Protein AF-A0A394DCH8-F1 (afdb_monomer_lite)

Structure (mmCIF, N/CA/C/O backbone):
data_AF-A0A394DCH8-F1
#
_entry.id   AF-A0A394DCH8-F1
#
loop_
_atom_site.group_PDB
_atom_site.id
_atom_site.type_symbol
_atom_site.label_atom_id
_atom_site.label_alt_id
_atom_site.label_comp_id
_atom_site.label_asym_id
_atom_site.label_entity_id
_atom_site.label_seq_id
_atom_site.pdbx_PDB_ins_code
_atom_site.Cartn_x
_atom_site.Cartn_y
_atom_site.Cartn_z
_atom_site.occupancy
_atom_site.B_iso_or_equiv
_atom_site.auth_seq_id
_atom_site.auth_comp_id
_atom_site.auth_asym_id
_atom_site.auth_atom_id
_atom_site.pdbx_PDB_model_num
ATOM 1 N N . MET A 1 1 ? 23.222 8.677 -10.163 1.00 80.19 1 MET A N 1
ATOM 2 C CA . MET A 1 1 ? 23.035 9.996 -10.804 1.00 80.19 1 MET A CA 1
ATOM 3 C C . MET A 1 1 ? 21.832 10.668 -10.163 1.00 80.19 1 MET A C 1
ATOM 5 O O . MET A 1 1 ? 20.849 9.981 -9.930 1.00 80.19 1 MET A O 1
ATOM 9 N N . THR A 1 2 ? 21.915 11.948 -9.809 1.00 87.88 2 THR A N 1
ATOM 10 C CA . THR A 1 2 ? 20.865 12.674 -9.067 1.00 87.88 2 THR A CA 1
ATOM 11 C C . THR A 1 2 ? 20.681 14.088 -9.635 1.00 87.88 2 THR A C 1
ATOM 13 O O . THR A 1 2 ? 21.490 14.549 -10.444 1.00 87.88 2 THR A O 1
ATOM 16 N N . GLY A 1 3 ? 19.607 14.781 -9.243 1.00 90.12 3 GLY A N 1
ATOM 17 C CA . GLY A 1 3 ? 19.392 16.194 -9.577 1.00 90.12 3 GLY A CA 1
ATOM 18 C C . GLY A 1 3 ? 19.163 16.467 -11.069 1.00 90.12 3 GLY A C 1
ATOM 19 O O . GLY A 1 3 ? 18.351 15.817 -11.718 1.00 90.12 3 GLY A O 1
ATOM 20 N N . ILE A 1 4 ? 19.852 17.460 -11.632 1.00 93.19 4 ILE A N 1
ATOM 21 C CA . ILE A 1 4 ? 19.674 17.831 -13.046 1.00 93.19 4 ILE A CA 1
ATOM 22 C C . ILE A 1 4 ? 20.170 16.744 -14.009 1.00 93.19 4 ILE A C 1
ATOM 24 O O . ILE A 1 4 ? 19.583 16.542 -15.068 1.00 93.19 4 ILE A O 1
ATOM 28 N N . LEU A 1 5 ? 21.200 15.994 -13.610 1.00 93.38 5 LEU A N 1
ATOM 29 C CA . LEU A 1 5 ? 21.790 14.949 -14.442 1.00 93.38 5 LEU A CA 1
ATOM 30 C C . LEU A 1 5 ? 20.806 13.803 -14.699 1.00 93.38 5 LEU A C 1
ATOM 32 O O . LEU A 1 5 ? 20.737 13.311 -15.821 1.00 93.38 5 LEU A O 1
ATOM 36 N N . ILE A 1 6 ? 20.006 13.411 -13.694 1.00 92.75 6 ILE A N 1
ATOM 37 C CA . ILE A 1 6 ? 19.000 12.360 -13.902 1.00 92.75 6 ILE A CA 1
ATOM 38 C C . ILE A 1 6 ? 17.894 12.829 -14.851 1.00 92.75 6 ILE A C 1
ATOM 40 O O . ILE A 1 6 ? 17.500 12.064 -15.718 1.00 92.75 6 ILE A O 1
ATOM 44 N N . LYS A 1 7 ? 17.480 14.103 -14.784 1.00 92.44 7 LYS A N 1
ATOM 45 C CA . LYS A 1 7 ? 16.487 14.669 -15.715 1.00 92.44 7 LYS A CA 1
ATOM 46 C C . LYS A 1 7 ? 16.977 14.647 -17.163 1.00 92.44 7 LYS A C 1
ATOM 48 O O . LYS A 1 7 ? 16.243 14.234 -18.052 1.00 92.44 7 LYS A O 1
ATOM 53 N N . ILE A 1 8 ? 18.223 15.069 -17.387 1.00 94.56 8 ILE A N 1
ATOM 54 C CA . ILE A 1 8 ? 18.843 15.056 -18.719 1.00 94.56 8 ILE A CA 1
ATOM 55 C C . ILE A 1 8 ? 18.932 13.622 -19.250 1.00 94.56 8 ILE A C 1
ATOM 57 O O . ILE A 1 8 ? 18.605 13.363 -20.402 1.00 94.56 8 ILE A O 1
ATOM 61 N N . PHE A 1 9 ? 19.347 12.675 -18.410 1.00 94.44 9 PHE A N 1
ATOM 62 C CA . PHE A 1 9 ? 19.440 11.275 -18.807 1.00 94.44 9 PHE A CA 1
ATOM 63 C C . PHE A 1 9 ? 18.084 10.649 -19.137 1.00 94.44 9 PHE A C 1
ATOM 65 O O . PHE A 1 9 ? 17.978 9.949 -20.140 1.00 94.44 9 PHE A O 1
ATOM 72 N N . THR A 1 10 ? 17.046 10.925 -18.344 1.00 93.38 10 THR A N 1
ATOM 73 C CA . THR A 1 10 ? 15.681 10.473 -18.640 1.00 93.38 10 THR A CA 1
ATOM 74 C C . THR A 1 10 ? 15.207 11.014 -19.989 1.00 93.38 10 THR A C 1
ATOM 76 O O . THR A 1 10 ? 14.708 10.242 -20.799 1.00 93.38 10 THR A O 1
ATOM 79 N N . LEU A 1 11 ? 15.481 12.286 -20.301 1.00 95.25 11 LEU A N 1
ATOM 80 C CA . LEU A 1 11 ? 15.161 12.868 -21.610 1.00 95.25 11 LEU A CA 1
ATOM 81 C C . LEU A 1 11 ? 15.849 12.123 -22.770 1.00 95.25 11 LEU A C 1
ATOM 83 O O . LEU A 1 11 ? 15.244 11.907 -23.819 1.00 95.25 11 LEU A O 1
ATOM 87 N N . PHE A 1 12 ? 17.108 11.706 -22.595 1.00 95.62 12 PHE A N 1
ATOM 88 C CA . PHE A 1 12 ? 17.802 10.891 -23.596 1.00 95.62 12 PHE A CA 1
ATOM 89 C C . PHE A 1 12 ? 17.195 9.492 -23.741 1.00 95.62 12 PHE A C 1
ATOM 91 O O . PHE A 1 12 ? 17.100 9.000 -24.864 1.00 95.62 12 PHE A O 1
ATOM 98 N N . LEU A 1 13 ? 16.778 8.864 -22.638 1.00 94.50 13 LEU A N 1
ATOM 99 C CA . LEU A 1 13 ? 16.098 7.566 -22.664 1.00 94.50 13 LEU A CA 1
ATOM 100 C C . LEU A 1 13 ? 14.721 7.629 -23.336 1.00 94.50 13 LEU A C 1
ATOM 102 O O . LEU A 1 13 ? 14.334 6.673 -23.999 1.00 94.50 13 LEU A O 1
ATOM 106 N N . GLU A 1 14 ? 14.004 8.741 -23.200 1.00 95.88 14 GLU A N 1
ATOM 107 C CA . GLU A 1 14 ? 12.683 8.949 -23.809 1.00 95.88 14 GLU A CA 1
ATOM 108 C C . GLU A 1 14 ? 12.760 9.369 -25.290 1.00 95.88 14 GLU A C 1
ATOM 110 O O . GLU A 1 14 ? 11.755 9.356 -26.001 1.00 95.88 14 GLU A O 1
ATOM 115 N N . CYS A 1 15 ? 13.948 9.715 -25.797 1.00 97.00 15 CYS A N 1
ATOM 116 C CA . CYS A 1 15 ? 14.139 10.058 -27.204 1.00 97.00 15 CYS A CA 1
ATOM 117 C C . CYS A 1 15 ? 13.984 8.808 -28.102 1.00 97.00 15 CYS A C 1
ATOM 119 O O . CYS A 1 15 ? 14.703 7.832 -27.890 1.00 97.00 15 CYS A O 1
ATOM 121 N N . PRO A 1 16 ? 13.153 8.821 -29.166 1.00 95.06 16 PRO A N 1
ATOM 122 C CA . PRO A 1 16 ? 12.844 7.614 -29.945 1.00 95.06 16 PRO A CA 1
ATOM 123 C C . PRO A 1 16 ? 14.060 6.874 -30.522 1.00 95.06 16 PRO A C 1
ATOM 125 O O . PRO A 1 16 ? 14.126 5.646 -30.480 1.00 95.06 16 PRO A O 1
ATOM 128 N N . ILE A 1 17 ? 15.044 7.608 -31.049 1.00 95.44 17 ILE A N 1
ATOM 129 C CA . ILE A 1 17 ? 16.232 7.013 -31.682 1.00 95.44 17 ILE A CA 1
ATOM 130 C C . ILE A 1 17 ? 17.328 6.778 -30.639 1.00 95.44 17 ILE A C 1
ATOM 132 O O . ILE A 1 17 ? 17.837 5.664 -30.503 1.00 95.44 17 ILE A O 1
ATOM 136 N N . ILE A 1 18 ? 17.681 7.824 -29.885 1.00 95.00 18 ILE A N 1
ATOM 137 C CA . ILE A 1 18 ? 18.786 7.776 -28.918 1.00 95.00 18 ILE A CA 1
ATOM 138 C C . ILE A 1 18 ? 18.452 6.821 -27.770 1.00 95.00 18 ILE A C 1
ATOM 140 O O . ILE A 1 18 ? 19.295 6.013 -27.390 1.00 95.00 18 ILE A O 1
ATOM 144 N N . GLY A 1 19 ? 17.223 6.868 -27.260 1.00 95.81 19 GLY A N 1
ATOM 145 C CA . GLY A 1 19 ? 16.748 6.004 -26.187 1.00 95.81 19 GLY A CA 1
ATOM 146 C C . GLY A 1 19 ? 16.773 4.532 -26.576 1.00 95.81 19 GLY A C 1
ATOM 147 O O . GLY A 1 19 ? 17.282 3.710 -25.818 1.00 95.81 19 GLY A O 1
ATOM 148 N N . THR A 1 20 ? 16.336 4.198 -27.795 1.00 95.50 20 THR A N 1
ATOM 149 C CA . THR A 1 20 ? 16.395 2.820 -28.313 1.00 95.50 20 THR A CA 1
ATOM 150 C C . THR A 1 20 ? 17.834 2.309 -28.392 1.00 95.50 20 THR A C 1
ATOM 152 O O . THR A 1 20 ? 18.126 1.210 -27.914 1.00 95.50 20 THR A O 1
ATOM 155 N N . LEU A 1 21 ? 18.756 3.113 -28.934 1.00 96.38 21 LEU A N 1
ATOM 156 C CA . LEU A 1 21 ? 20.176 2.760 -29.000 1.00 96.38 21 LEU A CA 1
ATOM 157 C C . LEU A 1 21 ? 20.789 2.607 -27.599 1.00 96.38 21 LEU A C 1
ATOM 159 O O . LEU A 1 21 ? 21.503 1.641 -27.330 1.00 96.38 21 LEU A O 1
ATOM 163 N N . LEU A 1 22 ? 20.489 3.533 -26.689 1.00 95.44 22 LEU A N 1
ATOM 164 C CA . LEU A 1 22 ? 20.994 3.519 -25.320 1.00 95.44 22 LEU A CA 1
ATOM 165 C C . LEU A 1 22 ? 20.490 2.293 -24.548 1.00 95.44 22 LEU A C 1
ATOM 167 O O . LEU A 1 22 ? 21.285 1.608 -23.907 1.00 95.44 22 LEU A O 1
ATOM 171 N N . LEU A 1 23 ? 19.200 1.964 -24.649 1.00 94.56 23 LEU A N 1
ATOM 172 C CA . LEU A 1 23 ? 18.625 0.758 -24.050 1.00 94.56 23 LEU A CA 1
ATOM 173 C C . LEU A 1 23 ? 19.229 -0.517 -24.640 1.00 94.56 23 LEU A C 1
ATOM 175 O O . LEU A 1 23 ? 19.481 -1.461 -23.893 1.00 94.56 23 LEU A O 1
ATOM 179 N N . TYR A 1 24 ? 19.495 -0.556 -25.948 1.00 94.94 24 TYR A N 1
ATOM 180 C CA . TYR A 1 24 ? 20.177 -1.685 -26.580 1.00 94.94 24 TYR A CA 1
ATOM 181 C C . TYR A 1 24 ? 21.569 -1.913 -25.972 1.00 94.94 24 TYR A C 1
ATOM 183 O O . TYR A 1 24 ? 21.893 -3.047 -25.609 1.00 94.94 24 TYR A O 1
ATOM 191 N N . ILE A 1 25 ? 22.352 -0.843 -25.795 1.00 95.31 25 ILE A N 1
ATOM 192 C CA . ILE A 1 25 ? 23.683 -0.895 -25.171 1.00 95.31 25 ILE A CA 1
ATOM 193 C C . ILE A 1 25 ? 23.580 -1.317 -23.701 1.00 95.31 25 ILE A C 1
ATOM 195 O O . ILE A 1 25 ? 24.304 -2.213 -23.271 1.00 95.31 25 ILE A O 1
ATOM 199 N N . LEU A 1 26 ? 22.664 -0.723 -22.927 1.00 95.12 26 LEU A N 1
ATOM 200 C CA . LEU A 1 26 ? 22.468 -1.064 -21.514 1.00 95.12 26 LEU A CA 1
ATOM 201 C C . LEU A 1 26 ? 22.075 -2.535 -21.339 1.00 95.12 26 LEU A C 1
ATOM 203 O O . LEU A 1 26 ? 22.636 -3.213 -20.482 1.00 95.12 26 LEU A O 1
ATOM 207 N N . LYS A 1 27 ? 21.162 -3.055 -22.167 1.00 95.94 27 LYS A N 1
ATOM 208 C CA . LYS A 1 27 ? 20.784 -4.475 -22.161 1.00 95.94 27 LYS A CA 1
ATOM 209 C C . LYS A 1 27 ? 21.968 -5.380 -22.502 1.00 95.94 27 LYS A C 1
ATOM 211 O O . LYS A 1 27 ? 22.163 -6.383 -21.823 1.00 95.94 27 LYS A O 1
ATOM 216 N N . GLY A 1 28 ? 22.777 -5.013 -23.498 1.00 94.81 28 GLY A N 1
ATOM 217 C CA . GLY A 1 28 ? 23.978 -5.763 -23.874 1.00 94.81 28 GLY A CA 1
ATOM 218 C C . GLY A 1 28 ? 25.022 -5.809 -22.760 1.00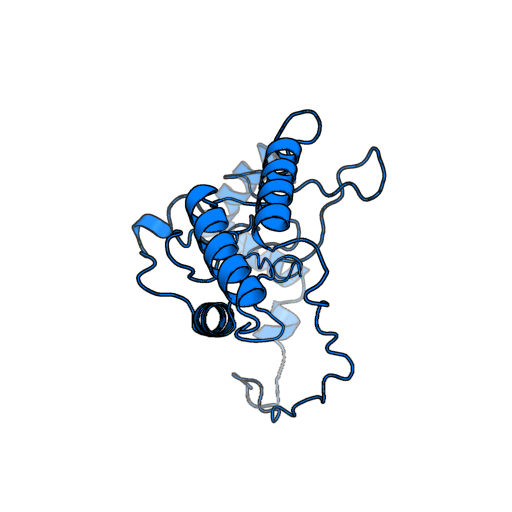 94.81 28 GLY A C 1
ATOM 219 O O . GLY A 1 28 ? 25.476 -6.888 -22.390 1.00 94.81 28 GLY A O 1
ATOM 220 N N . ASN A 1 29 ? 25.328 -4.659 -22.157 1.00 96.38 29 ASN A N 1
ATOM 221 C CA . ASN A 1 29 ? 26.296 -4.554 -21.062 1.00 96.38 29 ASN A CA 1
ATOM 222 C C . ASN A 1 29 ? 25.844 -5.291 -19.790 1.00 96.38 29 ASN A C 1
ATOM 224 O O . ASN A 1 29 ? 26.686 -5.713 -19.006 1.00 96.38 29 ASN A O 1
ATOM 228 N N . ASN A 1 30 ? 24.532 -5.458 -19.593 1.00 94.56 30 ASN A N 1
ATOM 229 C CA . ASN A 1 30 ? 23.952 -6.230 -18.489 1.00 94.56 30 ASN A CA 1
ATOM 230 C C . ASN A 1 30 ? 23.555 -7.658 -18.906 1.00 94.56 30 ASN A C 1
ATOM 232 O O . ASN A 1 30 ? 22.731 -8.280 -18.243 1.00 94.56 30 ASN A O 1
ATOM 236 N N . LEU A 1 31 ? 24.116 -8.173 -20.008 1.00 95.00 31 LEU A N 1
ATOM 237 C CA . LEU A 1 31 ? 23.956 -9.557 -20.475 1.00 95.00 31 LEU A CA 1
ATOM 238 C C . LEU A 1 31 ? 22.517 -9.987 -20.819 1.00 95.00 31 LEU A C 1
ATOM 240 O O . LEU A 1 31 ? 22.275 -11.159 -21.097 1.00 95.00 31 LEU A O 1
ATOM 244 N N . ILE A 1 32 ? 21.565 -9.057 -20.893 1.00 95.06 32 ILE A N 1
ATOM 245 C CA . ILE A 1 32 ? 20.154 -9.357 -21.169 1.00 95.06 32 ILE A CA 1
ATOM 246 C C . ILE A 1 32 ? 19.979 -9.993 -22.553 1.00 95.06 32 ILE A C 1
ATOM 248 O O . ILE A 1 32 ? 19.226 -10.950 -22.695 1.00 95.06 32 ILE A O 1
ATOM 252 N N . HIS A 1 33 ? 20.708 -9.519 -23.570 1.00 92.38 33 HIS A N 1
ATOM 253 C CA . HIS A 1 33 ? 20.648 -10.120 -24.913 1.00 92.38 33 HIS A CA 1
ATOM 254 C C . HIS A 1 33 ? 21.161 -11.560 -24.924 1.00 92.38 33 HIS A C 1
ATOM 256 O O . HIS A 1 33 ? 20.608 -12.397 -25.627 1.00 92.38 33 HIS A O 1
ATOM 262 N N . MET A 1 34 ? 22.192 -11.853 -24.126 1.00 92.12 34 MET A N 1
ATOM 263 C CA . MET A 1 34 ? 22.742 -13.203 -24.011 1.00 92.12 34 MET A CA 1
ATOM 264 C C . MET A 1 34 ? 21.751 -14.152 -23.334 1.00 92.12 34 MET A C 1
ATOM 266 O O . MET A 1 34 ? 21.638 -15.291 -23.757 1.00 92.12 34 MET A O 1
ATOM 270 N N . LEU A 1 35 ? 21.032 -13.675 -22.315 1.00 91.62 35 LEU A N 1
ATOM 271 C CA . LEU A 1 35 ? 20.110 -14.493 -21.524 1.00 91.62 35 LEU A CA 1
ATOM 272 C C . LEU A 1 35 ? 18.723 -14.664 -22.155 1.00 91.62 35 LEU A C 1
ATOM 274 O O . LEU A 1 35 ? 18.071 -15.665 -21.889 1.00 91.62 35 LEU A O 1
ATOM 278 N N . ILE A 1 36 ? 18.249 -13.688 -22.935 1.00 90.38 36 ILE A N 1
ATOM 279 C CA . ILE A 1 36 ? 16.870 -13.676 -23.456 1.00 90.38 36 ILE A CA 1
ATOM 280 C C . ILE A 1 36 ? 16.826 -13.887 -24.971 1.00 90.38 36 ILE A C 1
ATOM 282 O O . ILE A 1 36 ? 15.986 -14.636 -25.454 1.00 90.38 36 ILE A O 1
ATOM 286 N N . THR A 1 37 ? 17.689 -13.209 -25.731 1.00 91.50 37 THR A N 1
ATOM 287 C CA . THR A 1 37 ? 17.611 -13.208 -27.204 1.00 91.50 37 THR A CA 1
ATOM 288 C C . THR A 1 37 ? 18.434 -14.329 -27.828 1.00 91.50 37 THR A C 1
ATOM 290 O O . THR A 1 37 ? 18.020 -14.909 -28.825 1.00 91.50 37 THR A O 1
ATOM 293 N N . ASN A 1 38 ? 19.608 -14.610 -27.258 1.00 92.81 38 ASN A N 1
ATOM 294 C CA . ASN A 1 38 ? 20.593 -15.535 -27.825 1.00 92.81 38 ASN A CA 1
ATOM 295 C C . ASN A 1 38 ? 20.691 -16.860 -27.052 1.00 92.81 38 ASN A C 1
ATOM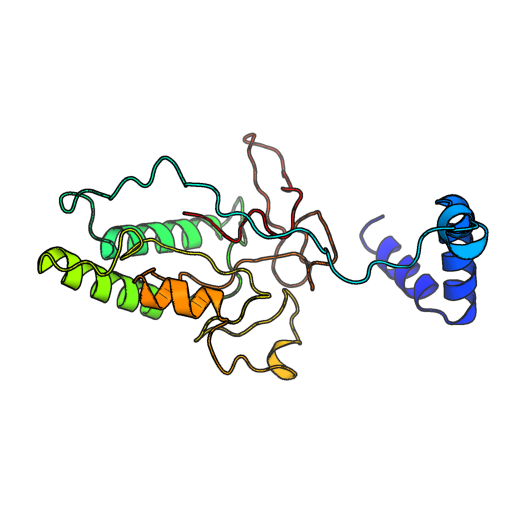 297 O O . ASN A 1 38 ? 21.574 -17.661 -27.349 1.00 92.81 38 ASN A O 1
ATOM 301 N N . ALA A 1 39 ? 19.852 -17.059 -26.034 1.00 92.88 39 ALA A N 1
ATOM 302 C CA . ALA A 1 39 ? 19.800 -18.301 -25.279 1.00 92.88 39 ALA A CA 1
ATOM 303 C C . ALA A 1 39 ? 18.777 -19.251 -25.907 1.00 92.88 39 ALA A C 1
ATOM 305 O O . ALA A 1 39 ? 17.629 -18.864 -26.128 1.00 92.88 39 ALA A O 1
ATOM 306 N N . ASP A 1 40 ? 19.179 -20.500 -26.123 1.00 93.31 40 ASP A N 1
ATOM 307 C CA . ASP A 1 40 ? 18.251 -21.580 -26.444 1.00 93.31 40 ASP A CA 1
ATOM 308 C C . ASP A 1 40 ? 17.658 -22.117 -25.134 1.00 93.31 40 ASP A C 1
ATOM 310 O O . ASP A 1 40 ? 18.363 -22.692 -24.303 1.00 93.31 40 ASP A O 1
ATOM 314 N N . LEU A 1 41 ? 16.361 -21.882 -24.921 1.00 92.44 41 LEU A N 1
ATOM 315 C CA . LEU A 1 41 ? 15.617 -22.389 -23.767 1.00 92.44 41 LEU A CA 1
ATOM 316 C C . LEU A 1 41 ? 14.846 -23.644 -24.189 1.00 92.44 41 LEU A C 1
ATOM 318 O O . LEU A 1 41 ? 13.881 -23.556 -24.945 1.00 92.44 41 LEU A O 1
ATOM 322 N N . GLU A 1 42 ? 15.277 -24.810 -23.708 1.00 94.38 42 GLU A N 1
ATOM 323 C CA . GLU A 1 42 ? 14.604 -26.090 -23.993 1.00 94.38 42 GLU A CA 1
ATOM 324 C C . GLU A 1 42 ? 13.256 -26.215 -23.264 1.00 94.38 42 GLU A C 1
ATOM 326 O O . GLU A 1 42 ? 12.337 -26.893 -23.727 1.00 94.38 42 GLU A O 1
ATOM 331 N N . GLU A 1 43 ? 13.133 -25.557 -22.112 1.00 92.00 43 GLU A N 1
ATOM 332 C CA . GLU A 1 43 ? 11.943 -25.607 -21.274 1.00 92.00 43 GLU A CA 1
ATOM 333 C C . GLU A 1 43 ? 10.811 -24.742 -21.844 1.00 92.00 43 GLU A C 1
ATOM 335 O O . GLU A 1 43 ? 11.012 -23.628 -22.329 1.00 92.00 43 GLU A O 1
ATOM 340 N N . SER A 1 44 ? 9.579 -25.244 -21.741 1.00 92.81 44 SER A N 1
ATOM 341 C CA . SER A 1 44 ? 8.394 -24.456 -22.083 1.00 92.81 44 SER A CA 1
ATOM 342 C C . SER A 1 44 ? 8.165 -23.336 -21.059 1.00 92.81 44 SER A C 1
ATOM 344 O O . SER A 1 44 ? 8.394 -23.542 -19.865 1.00 92.81 44 SER A O 1
ATOM 346 N N . PRO A 1 45 ? 7.670 -22.160 -21.484 1.00 92.94 45 PRO A N 1
ATOM 347 C CA . PRO A 1 45 ? 7.499 -21.022 -20.592 1.00 92.94 45 PRO A CA 1
ATOM 348 C C . PRO A 1 45 ? 6.463 -21.300 -19.497 1.00 92.94 45 PRO A C 1
ATOM 350 O O . PRO A 1 45 ? 5.351 -21.759 -19.763 1.00 92.94 45 PRO A O 1
ATOM 353 N N . LEU A 1 46 ? 6.817 -20.942 -18.262 1.00 92.94 46 LEU A N 1
ATOM 354 C CA . LEU A 1 46 ? 5.935 -20.982 -17.102 1.00 92.94 46 LEU A CA 1
ATOM 355 C C . LEU A 1 46 ? 5.427 -19.568 -16.782 1.00 92.94 46 LEU A C 1
ATOM 357 O O . LEU A 1 46 ? 6.162 -18.746 -16.242 1.00 92.94 46 LEU A O 1
ATOM 361 N N . TYR A 1 47 ? 4.166 -19.278 -17.112 1.00 92.56 47 TYR A N 1
ATOM 362 C CA . TYR A 1 47 ? 3.581 -17.939 -16.924 1.00 92.56 47 TYR A CA 1
ATOM 363 C C . TYR A 1 47 ? 3.058 -17.679 -15.509 1.00 92.56 47 TYR A C 1
ATOM 365 O O . TYR A 1 47 ? 2.964 -16.529 -15.086 1.00 92.56 47 TYR A O 1
ATOM 373 N N . VAL A 1 48 ? 2.700 -18.741 -14.787 1.00 91.62 48 VAL A N 1
ATOM 374 C CA . VAL A 1 48 ? 2.221 -18.683 -13.403 1.00 91.62 48 VAL A CA 1
ATOM 375 C C . VAL A 1 48 ? 2.895 -19.785 -12.590 1.00 91.62 48 VAL A C 1
ATOM 377 O O . VAL A 1 48 ? 3.112 -20.876 -13.122 1.00 91.62 48 VAL A O 1
ATOM 380 N N . PRO A 1 49 ? 3.230 -19.551 -11.312 1.00 88.50 49 PRO A N 1
ATOM 381 C CA . PRO A 1 49 ? 3.765 -20.608 -10.465 1.00 88.50 49 PRO A CA 1
ATOM 382 C C . PRO A 1 49 ? 2.772 -21.777 -10.341 1.00 88.50 49 PRO A C 1
ATOM 384 O O . PRO A 1 49 ? 1.606 -21.563 -10.029 1.00 88.50 49 PRO A O 1
ATOM 387 N N . LEU A 1 50 ? 3.235 -23.013 -10.561 1.00 88.62 50 LEU A N 1
ATOM 388 C CA . LEU A 1 50 ? 2.415 -24.238 -10.466 1.00 88.62 50 LEU A CA 1
ATOM 389 C C . LEU A 1 50 ? 2.550 -24.964 -9.118 1.00 88.62 50 LEU A C 1
ATOM 391 O O . LEU A 1 50 ? 2.096 -26.097 -8.973 1.00 88.62 50 LEU A O 1
ATOM 395 N N . HIS A 1 51 ? 3.199 -24.348 -8.129 1.00 84.19 51 HIS A N 1
ATOM 396 C CA . HIS A 1 51 ? 3.318 -24.971 -6.817 1.00 84.19 51 HIS A CA 1
ATOM 397 C C . HIS A 1 51 ? 1.955 -24.987 -6.122 1.00 84.19 51 HIS A C 1
ATOM 399 O O . HIS A 1 51 ? 1.238 -23.987 -6.089 1.00 84.19 51 HIS A O 1
ATOM 405 N N . HIS A 1 52 ? 1.607 -26.130 -5.537 1.00 83.19 52 HIS A N 1
ATOM 406 C CA . HIS A 1 52 ? 0.454 -26.199 -4.657 1.00 83.19 52 HIS A CA 1
ATOM 407 C C . HIS A 1 52 ? 0.727 -25.364 -3.410 1.00 83.19 52 HIS A C 1
ATOM 409 O O . HIS A 1 52 ? 1.761 -25.522 -2.757 1.00 83.19 52 HIS A O 1
ATOM 415 N N . PHE A 1 53 ? -0.215 -24.486 -3.083 1.00 80.06 53 PHE A N 1
ATOM 416 C CA . PHE A 1 53 ? -0.216 -23.823 -1.795 1.00 80.06 53 PHE A CA 1
ATOM 417 C C . PHE A 1 53 ? -0.403 -24.879 -0.703 1.00 80.06 53 PHE A C 1
ATOM 419 O O . PHE A 1 53 ? -1.305 -25.716 -0.779 1.00 80.06 53 PHE A O 1
ATOM 426 N N . LYS A 1 54 ? 0.487 -24.864 0.283 1.00 83.75 54 LYS A N 1
ATOM 427 C CA . LYS A 1 54 ? 0.398 -25.705 1.468 1.00 83.75 54 LYS A CA 1
ATOM 428 C C . LYS A 1 54 ? 0.295 -24.769 2.654 1.00 83.75 54 LYS A C 1
ATOM 430 O O . LYS A 1 54 ? 1.239 -24.020 2.902 1.00 83.75 54 LYS A O 1
ATOM 435 N N . ASP A 1 55 ? -0.828 -24.834 3.358 1.00 76.81 55 ASP A N 1
ATOM 436 C CA . ASP A 1 55 ? -0.985 -24.117 4.614 1.00 76.81 55 ASP A CA 1
ATOM 437 C C . ASP A 1 55 ? 0.147 -24.506 5.564 1.00 76.81 55 ASP A C 1
ATOM 439 O O . ASP A 1 55 ? 0.455 -25.687 5.772 1.00 76.81 55 ASP A O 1
ATOM 443 N N . ILE A 1 56 ? 0.802 -23.487 6.100 1.00 76.81 56 ILE A N 1
ATOM 444 C CA . ILE A 1 56 ? 1.740 -23.640 7.199 1.00 76.81 56 ILE A CA 1
ATOM 445 C C . ILE A 1 56 ? 0.906 -23.430 8.457 1.00 76.81 56 ILE A C 1
ATOM 447 O O . ILE A 1 56 ? 0.237 -22.409 8.578 1.00 76.81 56 ILE A O 1
ATOM 451 N N . GLU A 1 57 ? 0.929 -24.386 9.385 1.00 74.69 57 GLU A N 1
ATOM 452 C CA . GLU A 1 57 ? 0.360 -24.152 10.713 1.00 74.69 57 GLU A CA 1
ATOM 453 C C . GLU A 1 57 ? 1.152 -23.024 11.385 1.00 74.69 57 GLU A C 1
ATOM 455 O O . GLU A 1 57 ? 2.321 -23.197 11.747 1.00 74.69 57 GLU A O 1
ATOM 460 N N . GLU A 1 58 ? 0.529 -21.852 11.504 1.00 67.12 58 GLU A N 1
ATOM 461 C CA . GLU A 1 58 ? 1.063 -20.734 12.273 1.00 67.12 58 GLU A CA 1
ATOM 462 C C . GLU A 1 58 ? 1.132 -21.147 13.743 1.00 67.12 58 GLU A C 1
ATOM 464 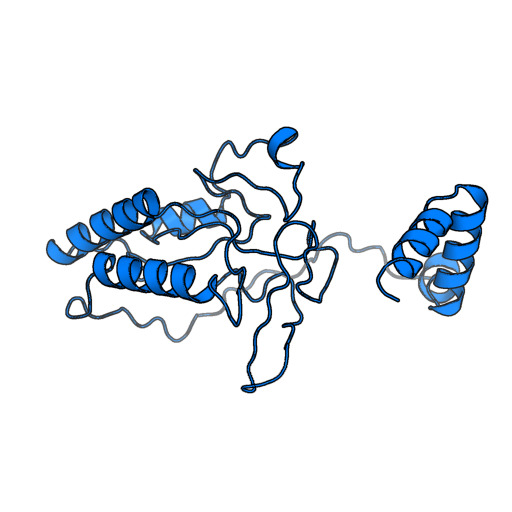O O . GLU A 1 58 ? 0.135 -21.549 14.342 1.00 67.12 58 GLU A O 1
ATOM 469 N N . LYS A 1 59 ? 2.336 -21.122 14.319 1.00 58.38 59 LYS A N 1
ATOM 470 C CA . LYS A 1 59 ? 2.579 -21.773 15.612 1.00 58.38 59 LYS A CA 1
ATOM 471 C C . LYS A 1 59 ? 2.215 -20.926 16.827 1.00 58.38 59 LYS A C 1
ATOM 473 O O . LYS A 1 59 ? 2.069 -21.500 17.900 1.00 58.38 59 LYS A O 1
ATOM 478 N N . GLU A 1 60 ? 2.064 -19.609 16.693 1.00 65.75 60 GLU A N 1
ATOM 479 C CA . GLU A 1 60 ? 1.945 -18.712 17.850 1.00 65.75 60 GLU A CA 1
ATOM 480 C C . GLU A 1 60 ? 1.085 -17.482 17.515 1.00 65.75 60 GLU A C 1
ATOM 482 O O . GLU A 1 60 ? 1.590 -16.453 17.076 1.00 65.75 60 GLU A O 1
ATOM 487 N N . VAL A 1 61 ? -0.232 -17.586 17.724 1.00 64.81 61 VAL A N 1
ATOM 488 C CA . VAL A 1 61 ? -1.133 -16.423 17.763 1.00 64.81 61 VAL A CA 1
ATOM 489 C C . VAL A 1 61 ? -1.480 -16.156 19.223 1.00 64.81 61 VAL A C 1
ATOM 491 O O . VAL A 1 61 ? -2.290 -16.869 19.817 1.00 64.81 61 VAL A O 1
ATOM 494 N N . GLU A 1 62 ? -0.858 -15.138 19.815 1.00 67.56 62 GLU A N 1
ATOM 495 C CA . GLU A 1 62 ? -1.189 -14.692 21.168 1.00 67.56 62 GLU A CA 1
ATOM 496 C C . GLU A 1 62 ? -2.333 -13.675 21.126 1.00 67.56 62 GLU A C 1
ATOM 498 O O . GLU A 1 62 ? -2.250 -12.631 20.479 1.00 67.56 62 GLU A O 1
ATOM 503 N N . SER A 1 63 ? -3.427 -13.972 21.827 1.00 65.25 63 SER A N 1
ATOM 504 C CA . SER A 1 63 ? -4.516 -13.016 22.014 1.00 65.25 63 SER A CA 1
ATOM 505 C C . SER A 1 63 ? -4.142 -12.003 23.092 1.00 65.25 63 SER A C 1
ATOM 507 O O . SER A 1 63 ? -3.797 -12.391 24.210 1.00 65.25 63 SER A O 1
ATOM 509 N N . LEU A 1 64 ? -4.283 -10.714 22.784 1.00 63.47 64 LEU A N 1
ATOM 510 C CA . LEU A 1 64 ? -4.159 -9.643 23.770 1.00 63.47 64 LEU A CA 1
ATOM 511 C C . LEU A 1 64 ? -5.190 -9.842 24.891 1.00 63.47 64 LEU A C 1
ATOM 513 O O . LEU A 1 64 ? -6.373 -10.071 24.632 1.00 63.47 64 LEU A O 1
ATOM 517 N N . ASP A 1 65 ? -4.743 -9.748 26.145 1.00 67.44 65 ASP A N 1
ATOM 518 C CA . ASP A 1 65 ? -5.656 -9.778 27.284 1.00 67.44 65 ASP A CA 1
ATOM 519 C C . ASP A 1 65 ? -6.585 -8.555 27.229 1.00 67.44 65 ASP A C 1
ATOM 521 O O . ASP A 1 65 ? -6.150 -7.415 27.062 1.00 67.44 65 ASP A O 1
ATOM 525 N N . SER A 1 66 ? -7.879 -8.798 27.425 1.00 62.44 66 SER A N 1
ATOM 526 C CA . SER A 1 66 ? -8.924 -7.786 27.600 1.00 62.44 66 SER A CA 1
ATOM 527 C C . SER A 1 66 ? -8.626 -6.734 28.681 1.00 62.44 66 SER A C 1
ATOM 529 O O . SER A 1 66 ? -9.267 -5.683 28.698 1.00 62.44 66 SER A O 1
ATOM 531 N N . SER A 1 67 ? -7.675 -7.004 29.582 1.00 66.12 67 SER A N 1
ATOM 532 C CA . SER A 1 67 ? -7.203 -6.074 30.613 1.00 66.12 67 SER A CA 1
ATOM 533 C C . SER A 1 67 ? -6.233 -4.990 30.105 1.00 66.12 67 SER A C 1
ATOM 535 O O . SER A 1 67 ? -5.938 -4.042 30.839 1.00 66.12 67 SER A O 1
ATOM 537 N N . LEU A 1 68 ? -5.737 -5.105 28.867 1.00 70.06 68 LEU A N 1
ATOM 538 C CA . LEU A 1 68 ? -4.786 -4.168 28.262 1.00 70.06 68 LEU A CA 1
ATOM 539 C C . LEU A 1 68 ? -5.439 -2.841 27.831 1.00 70.06 68 LEU A C 1
ATOM 541 O O . LEU A 1 68 ? -6.647 -2.629 27.944 1.00 70.06 68 LEU A O 1
ATOM 545 N N . SER A 1 69 ? -4.608 -1.895 27.373 1.00 76.50 69 SER A N 1
ATOM 546 C CA . SER A 1 69 ? -5.072 -0.569 26.941 1.00 76.50 69 SER A CA 1
ATOM 547 C C . SER A 1 69 ? -6.158 -0.685 25.859 1.00 76.50 69 SER A C 1
ATOM 549 O O . SER A 1 69 ? -5.925 -1.366 24.863 1.00 76.50 69 SER A O 1
ATOM 551 N N . PRO A 1 70 ? -7.302 0.015 26.000 1.00 85.44 70 PRO A N 1
ATOM 552 C CA . PRO A 1 70 ? -8.344 0.031 24.980 1.00 85.44 70 PRO A CA 1
ATOM 553 C C . PRO A 1 70 ? -7.806 0.439 23.599 1.00 85.44 70 PRO A C 1
ATOM 555 O O . PRO A 1 70 ? -7.001 1.378 23.544 1.00 85.44 70 PRO A O 1
ATOM 558 N N . PRO A 1 71 ? -8.287 -0.179 22.502 1.00 86.94 71 PRO A N 1
ATOM 559 C CA . PRO A 1 71 ? -7.891 0.167 21.134 1.00 86.94 71 PRO A CA 1
ATOM 560 C C . PRO A 1 71 ? -7.947 1.669 20.831 1.00 86.94 71 PRO A C 1
ATOM 562 O O . PRO A 1 71 ? -7.051 2.202 20.184 1.00 86.94 71 PRO A O 1
ATOM 565 N N . GLU A 1 72 ? -8.946 2.378 21.365 1.00 91.94 72 GLU A N 1
ATOM 566 C CA . GLU A 1 72 ? -9.072 3.841 21.259 1.00 91.94 72 GLU A CA 1
ATOM 567 C C . GLU A 1 72 ? -7.815 4.576 21.757 1.00 91.94 72 GLU A C 1
ATOM 569 O O . GLU A 1 72 ? -7.244 5.384 21.030 1.00 91.94 72 GLU A O 1
ATOM 574 N N . LYS A 1 73 ? -7.319 4.250 22.958 1.00 91.00 73 LYS A N 1
ATOM 575 C CA . LYS A 1 73 ? -6.130 4.908 23.530 1.00 91.00 73 LYS A CA 1
ATOM 576 C C . LYS A 1 73 ? -4.863 4.593 22.741 1.00 91.00 73 LYS A C 1
ATOM 578 O O . LYS A 1 73 ? -3.952 5.419 22.675 1.00 91.00 73 LYS A O 1
ATOM 583 N N . VAL A 1 74 ? -4.777 3.384 22.185 1.00 90.69 74 VAL A N 1
ATOM 584 C CA . VAL A 1 74 ? -3.660 2.984 21.321 1.00 90.69 74 VAL A CA 1
ATOM 585 C C . VAL A 1 74 ? -3.697 3.799 20.029 1.00 90.69 74 VAL A C 1
ATOM 587 O O . VAL A 1 74 ? -2.677 4.372 19.648 1.00 90.69 74 VAL A O 1
ATOM 590 N N . ALA A 1 75 ? -4.872 3.934 19.413 1.00 92.12 75 ALA A N 1
ATOM 591 C CA . ALA A 1 75 ? -5.077 4.738 18.216 1.00 92.12 75 ALA A CA 1
ATOM 592 C C . ALA A 1 75 ? -4.743 6.222 18.438 1.00 92.12 75 ALA A C 1
ATOM 594 O O . ALA A 1 75 ? -3.978 6.783 17.660 1.00 92.12 75 ALA A O 1
ATOM 595 N N . GLU A 1 76 ? -5.223 6.845 19.519 1.00 93.81 76 GLU A N 1
ATOM 596 C CA . GLU A 1 76 ? -4.894 8.239 19.871 1.00 93.81 76 GLU A CA 1
ATOM 597 C C . GLU A 1 76 ? -3.383 8.466 19.991 1.00 93.81 76 GLU A C 1
ATOM 599 O O . GLU A 1 76 ? -2.827 9.424 19.442 1.00 93.81 76 GLU A O 1
ATOM 604 N N . ARG A 1 77 ? -2.696 7.559 20.696 1.00 93.25 77 ARG A N 1
ATOM 605 C CA . ARG A 1 77 ? -1.241 7.629 20.861 1.00 93.25 77 ARG A CA 1
ATOM 606 C C . ARG A 1 77 ? -0.518 7.446 19.540 1.00 93.25 77 ARG A C 1
ATOM 608 O O . ARG A 1 77 ? 0.454 8.150 19.289 1.00 93.25 77 ARG A O 1
ATOM 615 N N . PHE A 1 78 ? -0.980 6.523 18.706 1.00 91.00 78 PHE A N 1
ATOM 616 C CA . PHE A 1 78 ? -0.352 6.254 17.424 1.00 91.00 78 PHE A CA 1
ATOM 617 C C . PHE A 1 78 ? -0.556 7.411 16.436 1.00 91.00 78 PHE A C 1
ATOM 619 O O . PHE A 1 78 ? 0.410 7.827 15.804 1.00 91.00 78 PHE A O 1
ATOM 626 N N . ILE A 1 79 ? -1.752 8.013 16.375 1.00 92.56 79 ILE A N 1
ATOM 627 C CA . ILE A 1 79 ? -2.001 9.254 15.615 1.00 92.56 79 ILE A CA 1
ATOM 628 C C . ILE A 1 79 ? -1.040 10.351 16.080 1.00 92.56 79 ILE A C 1
ATOM 630 O O . ILE A 1 79 ? -0.338 10.942 15.263 1.00 92.56 79 ILE A O 1
ATOM 634 N N . THR A 1 80 ? -0.941 10.561 17.396 1.00 93.00 80 THR A N 1
ATOM 635 C CA . THR A 1 80 ? -0.022 11.552 17.974 1.00 93.00 80 THR A CA 1
ATOM 636 C C . THR A 1 80 ? 1.427 11.288 17.558 1.00 93.00 80 THR A C 1
ATOM 638 O O . THR A 1 80 ? 2.122 12.204 17.123 1.00 93.00 80 THR A O 1
ATOM 641 N N . ALA A 1 81 ? 1.878 10.034 17.631 1.00 89.38 81 ALA A N 1
ATOM 642 C CA . ALA A 1 81 ? 3.230 9.643 17.243 1.00 89.38 81 ALA A CA 1
ATOM 643 C C . ALA A 1 81 ? 3.497 9.869 15.744 1.00 89.38 81 ALA A C 1
ATOM 645 O O . ALA A 1 81 ? 4.569 10.353 15.373 1.00 89.38 81 ALA A O 1
ATOM 646 N N . VAL A 1 82 ? 2.524 9.568 14.878 1.00 87.38 82 VAL A N 1
ATOM 647 C CA . VAL A 1 82 ? 2.606 9.839 13.435 1.00 87.38 82 VAL A CA 1
ATOM 648 C C . VAL A 1 82 ? 2.704 11.345 13.180 1.00 87.38 82 VAL A C 1
ATOM 650 O O . VAL A 1 82 ? 3.608 11.782 12.463 1.00 87.38 82 VAL A O 1
ATOM 653 N N . ASP A 1 83 ? 1.861 12.152 13.821 1.00 89.25 83 ASP A N 1
ATOM 654 C CA . ASP A 1 83 ? 1.870 13.611 13.682 1.00 89.25 83 ASP A CA 1
ATOM 655 C C . ASP A 1 83 ? 3.181 14.238 14.185 1.00 89.25 83 ASP A C 1
ATOM 657 O O . ASP A 1 83 ? 3.706 15.181 13.586 1.00 89.25 83 ASP A O 1
ATOM 661 N N . GLU A 1 84 ? 3.738 13.728 15.284 1.00 87.94 84 GLU A N 1
ATOM 662 C CA . GLU A 1 84 ? 5.041 14.146 15.806 1.00 87.94 84 GLU A CA 1
ATOM 663 C C . GLU A 1 84 ? 6.184 13.750 14.871 1.00 87.94 84 GLU A C 1
ATOM 665 O O . GLU A 1 84 ? 7.078 14.561 14.619 1.00 87.94 84 GLU A O 1
ATOM 670 N N . SER A 1 85 ? 6.128 12.551 14.288 1.00 83.38 85 SER A N 1
ATOM 671 C CA . SER A 1 85 ? 7.146 12.064 13.353 1.00 83.38 85 SER A CA 1
ATOM 672 C C . SER A 1 85 ? 7.260 12.922 12.086 1.00 83.38 85 SER A C 1
ATOM 674 O O . SER A 1 85 ? 8.352 13.062 11.527 1.00 83.38 85 SER A O 1
ATOM 676 N N . GLY A 1 86 ? 6.156 13.549 11.667 1.00 80.75 86 GLY A N 1
ATOM 677 C CA . GLY A 1 86 ? 6.098 14.449 10.516 1.00 80.75 86 GLY A CA 1
ATOM 678 C C . GLY A 1 86 ? 6.720 15.831 10.754 1.00 80.75 86 GLY A C 1
ATOM 679 O O . GLY A 1 86 ? 6.932 16.579 9.794 1.00 80.75 86 GLY A O 1
ATOM 680 N N . LYS A 1 87 ? 7.044 16.191 12.002 1.00 84.25 87 LYS A N 1
ATOM 681 C CA . LYS A 1 87 ? 7.611 17.500 12.362 1.00 84.25 87 LYS A CA 1
ATOM 682 C C . LYS A 1 87 ? 9.147 17.512 12.230 1.00 84.25 87 LYS A C 1
ATOM 684 O O . LYS A 1 87 ? 9.798 16.462 12.202 1.00 84.25 87 LYS A O 1
ATOM 689 N N . PRO A 1 88 ? 9.776 18.699 12.113 1.00 79.25 88 PRO A N 1
ATOM 690 C CA . PRO A 1 88 ? 11.231 18.828 12.201 1.00 79.25 88 PRO A CA 1
ATOM 691 C C . PRO A 1 88 ? 11.775 18.241 13.519 1.00 79.25 88 PRO A C 1
ATOM 693 O O . PRO A 1 88 ? 11.099 18.357 14.540 1.00 79.25 88 PRO A O 1
ATOM 696 N N . PRO A 1 89 ? 12.990 17.656 13.536 1.00 69.38 89 PRO A N 1
ATOM 697 C CA . PRO A 1 89 ? 14.009 17.701 12.482 1.00 69.38 89 PRO A CA 1
ATOM 698 C C . PRO A 1 89 ? 13.963 16.541 11.472 1.00 69.38 89 PRO A C 1
ATOM 700 O O . PRO A 1 89 ? 14.662 16.615 10.466 1.00 69.38 89 PRO A O 1
ATOM 703 N N . ILE A 1 90 ? 13.173 15.487 11.713 1.00 63.53 90 ILE A N 1
ATOM 704 C CA . ILE A 1 90 ? 1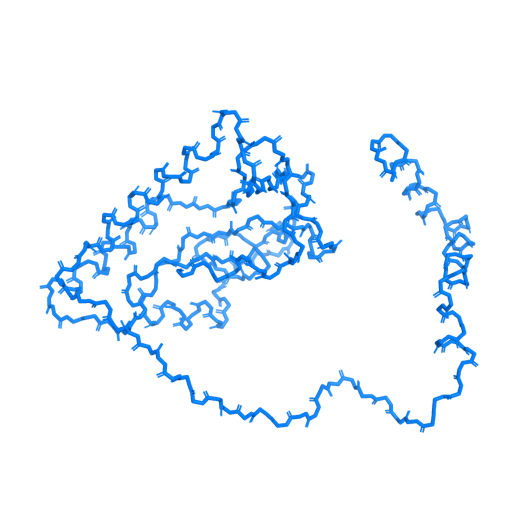3.239 14.235 10.933 1.00 63.53 90 ILE A CA 1
ATOM 705 C C . ILE A 1 90 ? 12.227 14.221 9.771 1.00 63.53 90 ILE A C 1
ATOM 707 O O . ILE A 1 90 ? 12.563 13.731 8.695 1.00 63.53 90 ILE A O 1
ATOM 711 N N . GLN A 1 91 ? 11.031 14.806 9.947 1.00 74.75 91 GLN A N 1
ATOM 712 C CA . GLN A 1 91 ? 9.969 14.892 8.924 1.00 74.75 91 GLN A CA 1
ATOM 713 C C . GLN A 1 91 ? 9.687 13.553 8.213 1.00 74.75 91 GLN A C 1
ATOM 715 O O . GLN A 1 91 ? 9.710 13.466 6.980 1.00 74.75 91 GLN A O 1
ATOM 720 N N . MET A 1 92 ? 9.436 12.495 8.986 1.00 74.69 92 MET A N 1
ATOM 721 C CA . MET A 1 92 ? 9.140 11.163 8.461 1.00 74.69 92 MET A CA 1
ATOM 722 C C . MET A 1 92 ? 7.763 11.147 7.788 1.00 74.69 92 MET A C 1
ATOM 724 O O . MET A 1 92 ? 6.754 11.488 8.395 1.00 74.69 92 MET A O 1
ATOM 728 N N . GLY A 1 93 ? 7.716 10.760 6.511 1.00 77.81 93 GLY A N 1
ATOM 729 C CA . GLY A 1 93 ? 6.471 10.622 5.752 1.00 77.81 93 GLY A CA 1
ATOM 730 C C . GLY A 1 93 ? 6.017 9.170 5.682 1.00 77.81 93 GLY A C 1
ATOM 731 O O . GLY A 1 93 ? 6.167 8.567 4.622 1.00 77.81 93 GLY A O 1
ATOM 732 N N . PHE A 1 94 ? 5.522 8.607 6.790 1.00 83.25 94 PHE A N 1
ATOM 733 C CA . PHE A 1 94 ? 5.049 7.213 6.849 1.00 83.25 94 PHE A CA 1
ATOM 734 C C . PHE A 1 94 ? 3.740 6.994 6.091 1.00 83.25 94 PHE A C 1
ATOM 736 O O . PHE A 1 94 ? 3.587 5.988 5.404 1.00 83.25 94 PHE A O 1
ATOM 743 N N . PHE A 1 95 ? 2.816 7.948 6.189 1.00 88.56 95 PHE A N 1
ATOM 744 C CA . PHE A 1 95 ? 1.485 7.863 5.599 1.00 88.56 95 PHE A CA 1
ATOM 745 C C . PHE A 1 95 ? 1.266 9.004 4.613 1.00 88.56 95 PHE A C 1
ATOM 747 O O . PHE A 1 95 ? 1.691 10.135 4.851 1.00 88.56 95 PHE A O 1
ATOM 754 N N . ILE A 1 96 ? 0.600 8.697 3.503 1.00 90.88 96 ILE A N 1
ATOM 755 C CA . ILE A 1 96 ? 0.197 9.692 2.501 1.00 90.88 96 ILE A CA 1
ATOM 756 C C . ILE A 1 96 ? -1.273 10.089 2.650 1.00 90.88 96 ILE A C 1
ATOM 758 O O . ILE A 1 96 ? -1.635 11.219 2.332 1.00 90.88 96 ILE A O 1
ATOM 762 N N . HIS A 1 97 ? -2.103 9.180 3.171 1.00 93.06 97 HIS A N 1
ATOM 763 C CA . HIS A 1 97 ? -3.513 9.409 3.460 1.00 93.06 97 HIS A CA 1
ATOM 764 C C . HIS A 1 97 ? -3.885 8.700 4.761 1.00 93.06 97 HIS A C 1
ATOM 766 O O . HIS A 1 97 ? -3.707 7.494 4.877 1.00 93.06 97 HIS A O 1
ATOM 772 N N . TYR A 1 98 ? -4.413 9.440 5.726 1.00 95.00 98 TYR A N 1
ATOM 773 C CA . TYR A 1 98 ? -5.048 8.908 6.930 1.00 95.00 98 TYR A CA 1
ATOM 774 C C . TYR A 1 98 ? -6.046 9.951 7.440 1.00 95.00 98 TYR A C 1
ATOM 776 O O . TYR A 1 98 ? -5.915 11.139 7.130 1.00 95.00 98 TYR A O 1
ATOM 784 N N . ASN A 1 99 ? -7.066 9.518 8.174 1.00 96.62 99 ASN A N 1
ATOM 785 C CA . ASN A 1 99 ? -8.057 10.406 8.771 1.00 96.62 99 ASN A CA 1
ATOM 786 C C . ASN A 1 99 ? -8.233 10.035 10.247 1.00 96.62 99 ASN A C 1
ATOM 788 O O . ASN A 1 99 ? -8.738 8.958 10.554 1.00 96.62 99 ASN A O 1
ATOM 792 N N . GLY A 1 100 ? -7.823 10.938 11.144 1.00 96.12 100 GLY A N 1
ATOM 793 C CA . GLY A 1 100 ? -7.891 10.720 12.590 1.00 96.12 100 GLY A CA 1
ATOM 794 C C . GLY A 1 100 ? -9.295 10.377 13.085 1.00 96.12 100 GLY A C 1
ATOM 795 O O . GLY A 1 100 ? -9.440 9.453 13.879 1.00 96.12 100 GLY A O 1
ATOM 796 N N . ASP A 1 101 ? -10.331 11.035 12.562 1.00 97.19 101 ASP A N 1
ATOM 797 C CA . ASP A 1 101 ? -11.718 10.776 12.958 1.00 97.19 101 ASP A CA 1
ATOM 798 C C . ASP A 1 101 ? -12.171 9.374 12.535 1.00 97.19 101 ASP A C 1
ATOM 800 O O . ASP A 1 101 ? -12.829 8.672 13.303 1.00 97.19 101 ASP A O 1
ATOM 804 N N . ASP A 1 102 ? -11.795 8.932 11.331 1.00 97.00 102 ASP A N 1
ATOM 805 C CA . ASP A 1 102 ? -12.120 7.586 10.851 1.00 97.00 102 ASP A CA 1
ATOM 806 C C . ASP A 1 102 ? -11.391 6.501 11.658 1.00 97.00 102 ASP A C 1
ATOM 808 O O . ASP A 1 102 ? -12.003 5.506 12.052 1.00 97.00 102 ASP A O 1
ATOM 812 N N . ILE A 1 103 ? -10.109 6.720 11.964 1.00 96.62 103 ILE A N 1
ATOM 813 C CA . ILE A 1 103 ? -9.304 5.822 12.801 1.00 96.62 103 ILE A CA 1
ATOM 814 C C . ILE A 1 103 ? -9.909 5.719 14.205 1.00 96.62 103 ILE A C 1
ATOM 816 O O . ILE A 1 103 ? -10.139 4.616 14.704 1.00 96.62 103 ILE A O 1
ATOM 820 N N . LEU A 1 104 ? -10.195 6.857 14.844 1.00 97.56 104 LEU A N 1
ATOM 821 C CA . LEU A 1 104 ? -10.755 6.899 16.194 1.00 97.56 104 LEU A CA 1
ATOM 822 C C . LEU A 1 104 ? -12.155 6.297 16.240 1.00 97.56 104 LEU A C 1
ATOM 824 O O . LEU A 1 104 ? -12.479 5.599 17.197 1.00 97.56 104 LEU A O 1
ATOM 828 N N . ARG A 1 105 ? -12.980 6.499 15.208 1.00 97.88 105 ARG A N 1
ATOM 829 C CA . ARG A 1 105 ? -14.291 5.849 15.090 1.00 97.88 105 ARG A CA 1
ATOM 830 C C . ARG A 1 105 ? -14.151 4.325 15.079 1.00 97.88 105 ARG A C 1
ATOM 832 O O . ARG A 1 105 ? -14.802 3.655 15.878 1.00 97.88 105 ARG A O 1
ATOM 839 N N . GLN A 1 106 ? -13.285 3.781 14.221 1.00 97.56 106 GLN A N 1
ATOM 840 C CA . GLN A 1 106 ? -13.023 2.338 14.144 1.00 97.56 106 GLN A CA 1
ATOM 841 C C . GLN A 1 106 ? -12.491 1.780 15.478 1.00 97.56 106 GLN A C 1
ATOM 843 O O . GLN A 1 106 ? -12.969 0.752 15.966 1.00 97.56 106 GLN A O 1
ATOM 848 N N . ALA A 1 107 ? -11.538 2.479 16.101 1.00 95.75 107 ALA A N 1
ATOM 849 C CA . ALA A 1 107 ? -10.952 2.084 17.379 1.00 95.75 107 ALA A CA 1
ATOM 850 C C . ALA A 1 107 ? -11.973 2.133 18.529 1.00 95.75 107 ALA A C 1
ATOM 852 O O . ALA A 1 107 ? -12.004 1.233 19.366 1.00 95.75 107 ALA A O 1
ATOM 853 N N . ASN A 1 108 ? -12.864 3.125 18.538 1.00 96.69 108 ASN A N 1
ATOM 854 C CA . ASN A 1 108 ? -13.959 3.229 19.500 1.00 96.69 108 ASN A CA 1
ATOM 855 C C . ASN A 1 108 ? -14.971 2.094 19.370 1.00 96.69 108 ASN A C 1
ATOM 857 O O . ASN A 1 108 ? -15.387 1.500 20.368 1.00 96.69 108 ASN A O 1
ATOM 861 N N . GLU A 1 109 ? -15.343 1.745 18.139 1.00 96.69 109 GLU A N 1
ATOM 862 C CA . GLU A 1 109 ? -16.202 0.594 17.871 1.00 96.69 109 GLU A CA 1
ATOM 863 C C . GLU A 1 109 ? -15.585 -0.703 18.407 1.00 96.69 109 GLU A C 1
ATOM 865 O O . GLU A 1 109 ? -16.298 -1.511 19.009 1.00 96.69 109 GLU A O 1
ATOM 870 N N . SER A 1 110 ? -14.268 -0.877 18.251 1.00 94.88 110 SER A N 1
ATOM 871 C CA . SER A 1 110 ? -13.532 -2.005 18.829 1.00 94.88 110 SER A CA 1
ATOM 872 C C . SER A 1 110 ? -13.507 -1.966 20.357 1.00 94.88 110 SER A C 1
ATOM 874 O O . SER A 1 110 ? -13.920 -2.931 21.001 1.00 94.88 110 SER A O 1
ATOM 876 N N . THR A 1 111 ? -13.155 -0.831 20.967 1.00 93.81 111 THR A N 1
ATOM 877 C CA . THR A 1 111 ? -13.179 -0.647 22.428 1.00 93.81 111 THR A CA 1
ATOM 878 C C . THR A 1 111 ? -14.530 -1.041 23.033 1.00 93.81 111 THR A C 1
ATOM 880 O O . THR A 1 111 ? -14.581 -1.770 24.025 1.00 93.81 111 THR A O 1
ATOM 883 N N . MET A 1 112 ? -15.643 -0.633 22.415 1.00 94.56 112 MET A N 1
ATOM 884 C CA . MET A 1 112 ? -16.985 -1.006 22.873 1.00 94.56 112 MET A CA 1
ATOM 885 C C . MET A 1 112 ? -17.249 -2.516 22.803 1.00 94.56 112 MET A C 1
ATOM 887 O O . MET A 1 112 ? -17.987 -3.047 23.637 1.00 94.56 112 MET A O 1
ATOM 891 N N . ARG A 1 113 ? -16.689 -3.222 21.813 1.00 93.88 113 ARG A N 1
ATOM 892 C CA . ARG A 1 113 ? -16.794 -4.685 21.699 1.00 93.88 113 ARG A CA 1
ATOM 893 C C . ARG A 1 113 ? -16.024 -5.382 22.816 1.00 93.88 113 ARG A C 1
ATOM 895 O O . ARG A 1 113 ? -16.589 -6.266 23.464 1.00 93.88 113 ARG A O 1
ATOM 902 N N . TYR A 1 114 ? -14.809 -4.925 23.112 1.00 90.25 114 TYR A N 1
ATOM 903 C CA . TYR A 1 114 ? -14.016 -5.424 24.239 1.00 90.25 114 TYR A CA 1
ATOM 904 C C . TYR A 1 114 ? -14.704 -5.195 25.586 1.00 90.25 114 TYR A C 1
ATOM 906 O O . TYR A 1 114 ? -14.837 -6.132 26.367 1.00 90.25 114 TYR A O 1
ATOM 914 N N . GLN A 1 115 ? -15.243 -3.997 25.835 1.00 90.06 115 GLN A N 1
ATOM 915 C CA . GLN A 1 115 ? -15.984 -3.693 27.071 1.00 90.06 115 GLN A CA 1
ATOM 916 C C . GLN A 1 115 ? -17.219 -4.586 27.269 1.00 90.06 115 GLN A C 1
ATOM 918 O O . GLN A 1 115 ? -17.615 -4.867 28.397 1.00 90.06 115 GLN A O 1
ATOM 923 N N . LYS A 1 116 ? -17.832 -5.049 26.173 1.00 92.38 116 LYS A N 1
ATOM 924 C CA . LYS A 1 116 ? -18.963 -5.991 26.190 1.00 92.38 116 LYS A CA 1
ATOM 925 C C . LYS A 1 116 ? -18.529 -7.461 26.263 1.00 92.38 116 LYS A C 1
ATOM 927 O O . LYS A 1 116 ? -19.404 -8.326 26.256 1.00 92.38 116 LYS A O 1
ATOM 932 N N . GLY A 1 117 ? -17.225 -7.750 26.285 1.00 89.88 117 GLY A N 1
ATOM 933 C CA . GLY A 1 117 ? -16.674 -9.106 26.247 1.00 89.88 117 GLY A CA 1
ATOM 934 C C . GLY A 1 117 ? -16.945 -9.841 24.930 1.00 89.88 117 GLY A C 1
ATOM 935 O O . GLY A 1 117 ? -17.102 -11.058 24.934 1.00 89.88 117 GLY A O 1
ATOM 936 N N . LYS A 1 118 ? -17.081 -9.110 23.814 1.00 92.50 118 LYS A N 1
ATOM 937 C CA . LYS A 1 118 ? -17.435 -9.657 22.492 1.00 92.50 118 LYS A CA 1
ATOM 938 C C . LYS A 1 118 ? -16.506 -9.151 21.371 1.00 92.50 118 LYS A C 1
ATOM 940 O O . LYS A 1 118 ? -17.017 -8.548 20.423 1.00 92.50 118 LYS A O 1
ATOM 945 N N . PRO A 1 119 ? -15.176 -9.344 21.464 1.00 91.75 119 PRO A N 1
ATOM 946 C CA . PRO A 1 119 ? -14.282 -9.064 20.341 1.00 91.75 119 PRO A CA 1
ATOM 947 C C . PRO A 1 119 ? -14.608 -9.983 19.152 1.00 91.75 119 PRO A C 1
ATOM 949 O O . PRO A 1 119 ? -15.079 -11.106 19.337 1.00 91.75 119 PRO A O 1
ATOM 952 N N . ILE A 1 120 ? -14.382 -9.502 17.930 1.00 93.94 120 ILE A N 1
ATOM 953 C CA . ILE A 1 120 ? -14.676 -10.240 16.691 1.00 93.94 120 ILE A CA 1
ATOM 954 C C . ILE A 1 120 ? -13.649 -11.350 16.455 1.00 93.94 120 ILE A C 1
ATOM 956 O O . ILE A 1 120 ? -14.009 -12.471 16.101 1.00 93.94 120 ILE A O 1
ATOM 960 N N . SER A 1 121 ? -12.367 -11.030 16.623 1.00 90.50 121 SER A N 1
ATOM 961 C CA . SER A 1 121 ? -11.249 -11.946 16.416 1.00 90.50 121 SER A CA 1
ATOM 962 C C . SER A 1 121 ? -10.014 -11.470 17.185 1.00 90.50 121 SER A C 1
ATOM 964 O O . SER A 1 121 ? -10.046 -10.422 17.826 1.00 90.50 121 SER A O 1
ATOM 966 N N . VAL A 1 122 ? -8.908 -12.206 17.065 1.00 87.06 122 VAL A N 1
ATOM 967 C CA . VAL A 1 122 ? -7.589 -11.816 17.596 1.00 87.06 122 VAL A CA 1
ATOM 968 C C . VAL A 1 122 ? -7.031 -10.521 16.988 1.00 87.06 122 VAL A C 1
ATOM 970 O O . VAL A 1 122 ? -6.143 -9.915 17.575 1.00 87.06 122 VAL A O 1
ATOM 973 N N . LEU A 1 123 ? -7.545 -10.093 15.828 1.00 88.31 123 LEU A N 1
ATOM 974 C CA . LEU A 1 123 ? -7.165 -8.838 15.171 1.00 88.31 123 LEU A CA 1
ATOM 975 C C . LEU A 1 123 ? -8.108 -7.677 15.509 1.00 88.31 123 LEU A C 1
ATOM 977 O O . LEU A 1 123 ? -7.903 -6.571 15.010 1.00 88.31 123 LEU A O 1
ATOM 981 N N . ASP A 1 124 ? -9.158 -7.905 16.306 1.00 92.12 124 ASP A N 1
ATOM 982 C CA . ASP A 1 124 ? -10.103 -6.842 16.636 1.00 92.12 124 ASP A CA 1
ATOM 983 C C . ASP A 1 124 ? -9.386 -5.745 17.429 1.00 92.12 124 ASP A C 1
ATOM 985 O O . ASP A 1 124 ? -8.836 -6.003 18.498 1.00 92.12 124 ASP A O 1
ATOM 989 N N . GLY A 1 125 ? -9.392 -4.523 16.897 1.00 89.69 125 GLY A N 1
ATOM 990 C CA . GLY A 1 125 ? -8.730 -3.371 17.507 1.00 89.69 125 GLY A CA 1
ATOM 991 C C . GLY A 1 125 ? -7.262 -3.190 17.124 1.00 89.69 125 GLY A C 1
ATOM 992 O O . GLY A 1 125 ? -6.699 -2.139 17.433 1.00 89.69 125 GLY A O 1
ATOM 993 N N . ASN A 1 126 ? -6.652 -4.147 16.420 1.00 89.81 126 ASN A N 1
ATOM 994 C CA . ASN A 1 126 ? -5.265 -4.028 15.977 1.00 89.81 126 ASN A CA 1
ATOM 995 C C . ASN A 1 126 ? -5.170 -3.015 14.833 1.00 89.81 126 ASN A C 1
ATOM 997 O O . ASN A 1 126 ? -5.957 -3.058 13.883 1.00 89.81 126 ASN A O 1
ATOM 1001 N N . LEU A 1 127 ? -4.200 -2.104 14.923 1.00 91.06 127 LEU A N 1
ATOM 1002 C CA . LEU A 1 127 ? -3.934 -1.124 13.876 1.00 91.06 127 LEU A CA 1
ATOM 1003 C C . LEU A 1 127 ? -3.265 -1.816 12.691 1.00 91.06 127 LEU A C 1
ATOM 1005 O O . LEU A 1 127 ? -2.290 -2.538 12.866 1.00 91.06 127 LEU A O 1
ATOM 1009 N N . VAL A 1 128 ? -3.774 -1.575 11.484 1.00 92.19 128 VAL A N 1
ATOM 1010 C CA . VAL A 1 128 ? -3.184 -2.106 10.253 1.00 92.19 128 VAL A CA 1
ATOM 1011 C C . VAL A 1 128 ? -3.006 -0.984 9.242 1.00 92.19 128 VAL A C 1
ATOM 1013 O O . VAL A 1 128 ? -3.950 -0.285 8.866 1.00 92.19 128 VAL A O 1
ATOM 1016 N N . ALA A 1 129 ? -1.765 -0.809 8.802 1.00 91.25 129 ALA A N 1
ATOM 1017 C CA . ALA A 1 129 ? -1.389 0.130 7.761 1.00 91.25 129 ALA A CA 1
ATOM 1018 C C . ALA A 1 129 ? -1.541 -0.521 6.378 1.00 91.25 129 ALA A C 1
ATOM 1020 O O . ALA A 1 129 ? -1.070 -1.632 6.164 1.00 91.25 129 ALA A O 1
ATOM 1021 N N . ILE A 1 130 ? -2.176 0.160 5.423 1.00 93.06 130 ILE A N 1
ATOM 1022 C CA . ILE A 1 130 ? -2.437 -0.396 4.091 1.00 93.06 130 ILE A CA 1
ATOM 1023 C C . ILE A 1 130 ? -1.497 0.234 3.073 1.00 93.06 130 ILE A C 1
ATOM 1025 O O . ILE A 1 130 ? -1.420 1.453 2.949 1.00 93.06 130 ILE A O 1
ATOM 1029 N N . LYS A 1 131 ? -0.788 -0.587 2.301 1.00 91.81 131 LYS A N 1
ATOM 1030 C CA . LYS A 1 131 ? 0.057 -0.079 1.217 1.00 91.81 131 LYS A CA 1
ATOM 1031 C C . LYS A 1 131 ? -0.773 0.668 0.179 1.00 91.81 131 LYS A C 1
ATOM 1033 O O . LYS A 1 131 ? -1.854 0.220 -0.183 1.00 91.81 131 LYS A O 1
ATOM 1038 N N . ASP A 1 132 ? -0.265 1.783 -0.338 1.00 93.50 132 ASP A N 1
ATOM 1039 C CA . ASP A 1 132 ? -1.070 2.652 -1.198 1.00 93.50 132 ASP A CA 1
ATOM 1040 C C . ASP A 1 132 ? -1.478 2.061 -2.565 1.00 93.50 132 ASP A C 1
ATOM 1042 O O . ASP A 1 132 ? -2.417 2.549 -3.183 1.00 93.50 132 ASP A O 1
ATOM 1046 N N . GLU A 1 133 ? -0.861 0.964 -3.005 1.00 93.44 133 GLU A N 1
ATOM 1047 C CA . GLU A 1 133 ? -1.314 0.171 -4.164 1.00 93.44 133 GLU A CA 1
ATOM 1048 C C . GLU A 1 133 ? -2.560 -0.689 -3.891 1.00 93.44 133 GLU A C 1
ATOM 1050 O O . GLU A 1 133 ? -3.130 -1.259 -4.819 1.00 93.44 133 GLU A O 1
ATOM 1055 N N . ILE A 1 134 ? -2.971 -0.815 -2.629 1.00 94.62 134 ILE A N 1
ATOM 1056 C CA . ILE A 1 134 ? -4.095 -1.645 -2.201 1.00 94.62 134 ILE A CA 1
ATOM 1057 C C . ILE A 1 134 ? -5.298 -0.741 -1.929 1.00 94.62 134 ILE A C 1
ATOM 1059 O O . ILE A 1 134 ? -5.194 0.261 -1.216 1.00 94.62 134 ILE A O 1
ATOM 1063 N N . ASP A 1 135 ? -6.451 -1.106 -2.487 1.00 97.50 135 ASP A N 1
ATOM 1064 C CA . ASP A 1 135 ? -7.701 -0.380 -2.273 1.00 97.50 135 ASP A CA 1
ATOM 1065 C C . ASP A 1 135 ? -8.196 -0.524 -0.832 1.00 97.50 135 ASP A C 1
ATOM 1067 O O . ASP A 1 135 ? -8.313 -1.632 -0.304 1.00 97.50 135 ASP A O 1
ATOM 1071 N N . CYS A 1 136 ? -8.487 0.613 -0.203 1.00 96.56 136 CYS A N 1
ATOM 1072 C CA . CYS A 1 136 ? -8.963 0.703 1.172 1.00 96.56 136 CYS A CA 1
ATOM 1073 C C . CYS A 1 136 ? -9.798 1.971 1.333 1.00 96.56 136 CYS A C 1
ATOM 1075 O O . CYS A 1 136 ? -9.259 3.076 1.427 1.00 96.56 136 CYS A O 1
ATOM 1077 N N . LEU A 1 137 ? -11.112 1.813 1.412 1.00 96.69 137 LEU A N 1
ATOM 1078 C CA . LEU A 1 137 ? -12.032 2.904 1.680 1.00 96.69 137 LEU A CA 1
ATOM 1079 C C . LEU A 1 137 ? -11.841 3.452 3.109 1.00 96.69 137 LEU A C 1
ATOM 1081 O O . LEU A 1 137 ? -11.561 2.680 4.034 1.00 96.69 137 LEU A O 1
ATOM 1085 N N . PRO A 1 138 ? -12.024 4.771 3.310 1.00 96.12 138 PRO A N 1
ATOM 1086 C CA . PRO A 1 138 ? -12.472 5.774 2.330 1.00 96.12 138 PRO A CA 1
ATOM 1087 C C . PRO A 1 138 ? -11.326 6.440 1.541 1.00 96.12 138 PRO A C 1
ATOM 1089 O O . PRO A 1 138 ? -11.527 7.477 0.909 1.00 96.12 138 PRO A O 1
ATOM 1092 N N . TYR A 1 139 ? -10.111 5.902 1.612 1.00 96.25 139 TYR A N 1
ATOM 1093 C CA . TYR A 1 139 ? -8.924 6.544 1.062 1.00 96.25 139 TYR A CA 1
ATOM 1094 C C . TYR A 1 139 ? -8.768 6.286 -0.445 1.00 96.25 139 TYR A C 1
ATOM 1096 O O . TYR A 1 139 ? -9.109 5.207 -0.933 1.00 96.25 139 TYR A O 1
ATOM 1104 N N . PRO A 1 140 ? -8.200 7.241 -1.205 1.00 96.69 140 PRO A N 1
ATOM 1105 C CA . PRO A 1 140 ? -7.821 6.983 -2.587 1.00 96.69 140 PRO A CA 1
ATOM 1106 C C . PRO A 1 140 ? -6.650 5.988 -2.666 1.00 96.69 140 PRO A C 1
ATOM 1108 O O . PRO A 1 140 ? -5.905 5.786 -1.705 1.00 96.69 140 PRO A O 1
ATOM 1111 N N . THR A 1 141 ? -6.466 5.399 -3.844 1.00 96.50 141 THR A N 1
ATOM 1112 C CA . THR A 1 141 ? -5.317 4.549 -4.193 1.00 96.50 141 THR A CA 1
ATOM 1113 C C . THR A 1 141 ? -4.481 5.311 -5.207 1.00 96.50 141 THR A C 1
ATOM 1115 O O . THR A 1 141 ? -4.899 5.456 -6.357 1.00 96.50 141 THR A O 1
ATOM 1118 N N . THR A 1 142 ? -3.338 5.863 -4.790 1.00 95.69 142 THR A N 1
ATOM 1119 C CA . THR A 1 142 ? -2.518 6.717 -5.668 1.00 95.69 142 THR A CA 1
ATOM 1120 C C . THR A 1 142 ? -1.305 5.995 -6.248 1.00 95.69 142 THR A C 1
ATOM 1122 O O . THR A 1 142 ? -0.698 6.498 -7.195 1.00 95.69 142 THR A O 1
ATOM 1125 N N . GLY A 1 143 ? -0.957 4.812 -5.735 1.00 92.88 143 GLY A N 1
ATOM 1126 C CA . GLY A 1 143 ? 0.270 4.099 -6.089 1.00 92.88 143 GLY A CA 1
ATOM 1127 C C . GLY A 1 143 ? 1.526 4.931 -5.812 1.00 92.88 143 GLY A C 1
ATOM 1128 O O . GLY A 1 143 ? 2.508 4.822 -6.543 1.00 92.88 143 GLY A O 1
ATOM 1129 N N . GLY A 1 144 ? 1.483 5.847 -4.839 1.00 90.69 144 GLY A N 1
ATOM 1130 C CA . GLY A 1 144 ? 2.549 6.823 -4.603 1.00 90.69 144 GLY A CA 1
ATOM 1131 C C . GLY A 1 144 ? 2.687 7.905 -5.689 1.00 90.69 144 GLY A C 1
ATOM 1132 O O . GLY A 1 144 ? 3.666 8.654 -5.661 1.00 90.69 144 GLY A O 1
ATOM 1133 N N . THR A 1 145 ? 1.731 8.025 -6.616 1.00 94.06 145 THR A N 1
ATOM 1134 C CA . THR A 1 145 ? 1.671 9.073 -7.655 1.00 94.06 145 THR A CA 1
ATOM 1135 C C . THR A 1 145 ? 0.763 10.237 -7.222 1.00 94.06 145 THR A C 1
ATOM 1137 O O . THR A 1 145 ? 0.009 10.132 -6.259 1.00 94.06 145 THR A O 1
ATOM 1140 N N . LYS A 1 146 ? 0.756 11.349 -7.972 1.00 94.19 146 LYS A N 1
ATOM 1141 C CA . LYS A 1 146 ? -0.220 12.448 -7.775 1.00 94.19 146 LYS A CA 1
ATOM 1142 C C . LYS A 1 146 ? -1.449 12.391 -8.682 1.00 94.19 146 LYS A C 1
ATOM 1144 O O . LYS A 1 146 ? -2.320 13.242 -8.543 1.00 94.19 146 LYS A O 1
ATOM 1149 N N . TRP A 1 147 ? -1.519 11.450 -9.620 1.00 94.94 147 TRP A N 1
ATOM 1150 C CA . TRP A 1 147 ? -2.506 11.492 -10.705 1.00 94.94 147 TRP A CA 1
ATOM 1151 C C . TRP A 1 147 ? -3.393 10.249 -10.778 1.00 94.94 147 TRP A C 1
ATOM 1153 O O . TRP A 1 147 ? -4.534 10.369 -11.210 1.00 94.94 147 TRP A O 1
ATOM 1163 N N . LEU A 1 148 ? -2.924 9.083 -10.316 1.00 95.50 148 LEU A N 1
ATOM 1164 C CA . LEU A 1 148 ? -3.620 7.808 -10.530 1.00 95.50 148 LEU A CA 1
ATOM 1165 C C . LEU A 1 148 ? -5.058 7.803 -9.997 1.00 95.50 148 LEU A C 1
ATOM 1167 O O . LEU A 1 148 ? -5.943 7.254 -10.639 1.00 95.50 148 LEU A O 1
ATOM 1171 N N . HIS A 1 149 ? -5.311 8.467 -8.870 1.00 94.50 149 HIS A N 1
ATOM 1172 C CA . HIS A 1 149 ? -6.642 8.538 -8.258 1.00 94.50 149 HIS A CA 1
ATOM 1173 C C . HIS A 1 149 ? -7.681 9.317 -9.083 1.00 94.50 149 HIS A C 1
ATOM 1175 O O . HIS A 1 149 ? -8.878 9.175 -8.829 1.00 94.50 149 HIS A O 1
ATOM 1181 N N . ASN A 1 150 ? -7.241 10.142 -10.042 1.00 95.50 150 ASN A N 1
ATOM 1182 C CA . ASN A 1 150 ? -8.127 10.850 -10.970 1.00 95.50 150 ASN A CA 1
ATOM 1183 C C . ASN A 1 150 ? -8.578 9.947 -12.124 1.00 95.50 150 ASN A C 1
ATOM 1185 O O . ASN A 1 150 ? -9.675 10.124 -12.634 1.00 95.50 150 ASN A O 1
ATOM 1189 N N . GLU A 1 151 ? -7.744 8.978 -12.508 1.00 95.88 151 GLU A N 1
ATOM 1190 C CA . GLU A 1 151 ? -8.030 8.024 -13.587 1.00 95.88 151 GLU A CA 1
ATOM 1191 C C . GLU A 1 151 ? -8.669 6.732 -13.055 1.00 95.88 151 GLU A C 1
ATOM 1193 O O . GLU A 1 151 ? -9.462 6.079 -13.732 1.00 95.88 151 GLU A O 1
ATOM 1198 N N . ARG A 1 152 ? -8.329 6.350 -11.820 1.00 95.25 152 ARG A N 1
ATOM 1199 C CA . ARG A 1 152 ? -8.791 5.133 -11.155 1.00 95.25 152 ARG A CA 1
ATOM 1200 C C . ARG A 1 152 ? -9.305 5.452 -9.755 1.00 95.25 152 ARG A C 1
ATOM 1202 O O . ARG A 1 152 ? -8.536 5.588 -8.803 1.00 95.25 152 ARG A O 1
ATOM 1209 N N . HIS A 1 153 ? -10.623 5.497 -9.619 1.00 94.50 153 HIS A N 1
ATOM 1210 C CA . HIS A 1 153 ? -11.271 5.694 -8.327 1.00 94.50 153 HIS A CA 1
ATOM 1211 C C . HIS A 1 153 ? -11.325 4.396 -7.512 1.00 94.50 153 HIS A C 1
ATOM 1213 O O . HIS A 1 153 ? -11.647 3.331 -8.037 1.00 94.50 153 HIS A O 1
ATOM 1219 N N . CYS A 1 154 ? -11.038 4.496 -6.213 1.00 96.12 154 CYS A N 1
ATOM 1220 C CA . CYS A 1 154 ? -11.243 3.408 -5.261 1.00 96.12 154 CYS A CA 1
ATOM 1221 C C . CYS A 1 154 ? -12.744 3.297 -4.960 1.00 96.12 154 CYS A C 1
ATOM 1223 O O . CYS A 1 154 ? -13.306 4.169 -4.301 1.00 96.12 154 CYS A O 1
ATOM 1225 N N . THR A 1 155 ? -13.401 2.257 -5.473 1.00 96.81 155 THR A N 1
ATOM 1226 C CA . THR A 1 155 ? -14.854 2.061 -5.314 1.00 96.81 155 THR A CA 1
ATOM 1227 C C . THR A 1 155 ? -15.220 1.091 -4.197 1.00 96.81 155 THR A C 1
ATOM 1229 O O . THR A 1 155 ? -16.359 1.098 -3.742 1.00 96.81 155 THR A O 1
ATOM 1232 N N . ASP A 1 156 ? -14.289 0.234 -3.783 1.00 97.50 156 ASP A N 1
ATOM 1233 C CA . ASP A 1 156 ? -14.507 -0.820 -2.793 1.00 97.50 156 ASP A CA 1
ATOM 1234 C C . ASP A 1 156 ? -13.171 -1.217 -2.147 1.00 97.50 156 ASP A C 1
ATOM 1236 O O . ASP A 1 156 ? -12.109 -0.934 -2.699 1.00 97.50 156 ASP A O 1
ATOM 1240 N N . ASP A 1 157 ? -13.220 -1.882 -0.997 1.00 97.56 157 ASP A N 1
ATOM 1241 C CA . ASP A 1 157 ? -12.039 -2.446 -0.344 1.00 97.56 157 ASP A CA 1
ATOM 1242 C C . ASP A 1 157 ? -11.456 -3.602 -1.180 1.00 97.56 157 ASP A C 1
ATOM 1244 O O . ASP A 1 157 ? -12.183 -4.446 -1.721 1.00 97.56 157 ASP A O 1
ATOM 1248 N N . ALA A 1 158 ? -10.125 -3.707 -1.228 1.00 96.00 158 ALA A N 1
ATOM 1249 C CA . ALA A 1 158 ? -9.464 -4.893 -1.760 1.00 96.00 158 ALA A CA 1
ATOM 1250 C C . ALA A 1 158 ? -9.846 -6.138 -0.941 1.00 96.00 158 ALA A C 1
ATOM 1252 O O . ALA A 1 158 ? -10.146 -6.053 0.250 1.00 96.00 158 ALA A O 1
ATOM 1253 N N . CYS A 1 159 ? -9.782 -7.325 -1.554 1.00 96.56 159 CYS A N 1
ATOM 1254 C CA . CYS A 1 159 ? -10.181 -8.577 -0.898 1.00 96.56 159 CYS A CA 1
ATOM 1255 C C . CYS A 1 159 ? -9.479 -8.791 0.458 1.00 96.56 159 CYS A C 1
ATOM 1257 O O . CYS A 1 159 ? -10.132 -9.122 1.444 1.00 96.56 159 CYS A O 1
ATOM 1259 N N . CYS A 1 160 ? -8.169 -8.538 0.545 1.00 94.12 160 CYS A N 1
ATOM 1260 C CA . CYS A 1 160 ? -7.427 -8.625 1.806 1.00 94.12 160 CYS A CA 1
ATOM 1261 C C . CYS A 1 160 ? -7.902 -7.598 2.849 1.00 94.12 160 CYS A C 1
ATOM 1263 O O . CYS A 1 160 ? -8.075 -7.945 4.014 1.00 94.12 160 CYS A O 1
ATOM 1265 N N . VAL A 1 161 ? -8.192 -6.362 2.434 1.00 96.38 161 VAL A N 1
ATOM 1266 C CA . VAL A 1 161 ? -8.686 -5.292 3.315 1.00 96.38 161 VAL A CA 1
ATOM 1267 C C . VAL A 1 161 ? -10.083 -5.610 3.846 1.00 96.38 161 VAL A C 1
ATOM 1269 O O . VAL A 1 161 ? -10.340 -5.428 5.035 1.00 96.38 161 VAL A O 1
ATOM 1272 N N . LYS A 1 162 ? -10.963 -6.179 3.012 1.00 97.38 162 LYS A N 1
ATOM 1273 C CA . LYS A 1 162 ? -12.276 -6.671 3.453 1.00 97.38 162 LYS A CA 1
ATOM 1274 C C . LYS A 1 162 ? -12.147 -7.704 4.564 1.00 97.38 162 LYS A C 1
ATOM 1276 O O . LYS A 1 162 ? -12.853 -7.600 5.559 1.00 97.38 162 LYS A O 1
ATOM 1281 N N . HIS A 1 163 ? -11.244 -8.673 4.417 1.00 95.81 163 HIS A N 1
ATOM 1282 C CA . HIS A 1 163 ? -11.023 -9.692 5.445 1.00 95.81 163 HIS A CA 1
ATOM 1283 C C . HIS A 1 163 ? -10.479 -9.088 6.744 1.00 95.81 163 HIS A C 1
ATOM 1285 O O . HIS A 1 163 ? -11.000 -9.397 7.810 1.00 95.81 163 HIS A O 1
ATOM 1291 N N . LEU A 1 164 ? -9.520 -8.160 6.665 1.00 95.06 164 LEU A N 1
ATOM 1292 C CA . LEU A 1 164 ? -9.024 -7.434 7.841 1.00 95.06 164 LEU A CA 1
ATOM 1293 C C . LEU A 1 164 ? -10.154 -6.688 8.565 1.00 95.06 164 LEU A C 1
ATOM 1295 O O . LEU A 1 164 ? -10.295 -6.796 9.784 1.00 95.06 164 LEU A O 1
ATOM 1299 N N . ARG A 1 165 ? -11.011 -5.991 7.811 1.00 95.69 165 ARG A N 1
ATOM 1300 C CA . ARG A 1 165 ? -12.170 -5.282 8.364 1.00 95.69 165 ARG A CA 1
ATOM 1301 C C . ARG A 1 165 ? -13.178 -6.244 8.998 1.00 95.69 165 ARG A C 1
ATOM 1303 O O . ARG A 1 165 ? -13.682 -5.962 10.081 1.00 95.69 165 ARG A O 1
ATOM 1310 N N . LEU A 1 166 ? -13.443 -7.388 8.363 1.00 97.12 166 LEU A N 1
ATOM 1311 C CA . LEU A 1 166 ? -14.305 -8.446 8.905 1.00 97.12 166 LEU A CA 1
ATOM 1312 C C . LEU A 1 166 ? -13.751 -9.047 10.199 1.00 97.12 166 LEU A C 1
ATOM 1314 O O . LEU A 1 166 ? -14.536 -9.479 11.034 1.00 97.12 166 LEU A O 1
ATOM 1318 N N . CYS A 1 167 ? -12.431 -9.044 10.387 1.00 94.56 167 CYS A N 1
ATOM 1319 C CA . CYS A 1 167 ? -11.774 -9.457 11.624 1.00 94.56 167 CYS A CA 1
ATOM 1320 C C . CYS A 1 167 ? -11.789 -8.374 12.723 1.00 94.56 167 CYS A C 1
ATOM 1322 O O . CYS A 1 167 ? -11.399 -8.661 13.855 1.00 94.56 167 CYS A O 1
ATOM 1324 N N . GLY A 1 168 ? -12.262 -7.158 12.427 1.00 94.75 168 GLY A N 1
ATOM 1325 C CA . GLY A 1 168 ? -12.317 -6.039 13.372 1.00 94.75 168 GLY A CA 1
ATOM 1326 C C . GLY A 1 168 ? -11.041 -5.198 13.445 1.00 94.75 168 GLY A C 1
ATOM 1327 O O . GLY A 1 168 ? -10.919 -4.385 14.362 1.00 94.75 168 GLY A O 1
ATOM 1328 N N . ALA A 1 169 ? -10.104 -5.377 12.509 1.00 94.06 169 ALA A N 1
ATOM 1329 C CA . ALA A 1 169 ? -8.889 -4.572 12.453 1.00 94.06 169 ALA A CA 1
ATOM 1330 C C . ALA A 1 169 ? -9.217 -3.089 12.212 1.00 94.06 169 ALA A C 1
ATOM 1332 O O . ALA A 1 169 ? -10.142 -2.747 11.470 1.00 94.06 169 ALA A O 1
ATOM 1333 N N . VAL A 1 170 ? -8.429 -2.208 12.823 1.00 95.00 170 VAL A N 1
ATOM 1334 C CA . VAL A 1 170 ? -8.525 -0.757 12.661 1.00 95.00 170 VAL A CA 1
ATOM 1335 C C . VAL A 1 170 ? -7.603 -0.345 11.518 1.00 95.00 170 VAL A C 1
ATOM 1337 O O . VAL A 1 170 ? -6.379 -0.356 11.646 1.00 95.00 170 VAL A O 1
ATOM 1340 N N . LEU A 1 171 ? -8.187 0.021 10.380 1.00 95.38 171 LEU A N 1
ATOM 1341 C CA . LEU A 1 171 ? -7.429 0.399 9.190 1.00 95.38 171 LEU A CA 1
ATOM 1342 C C . LEU A 1 171 ? -6.925 1.833 9.341 1.00 95.38 171 LEU A C 1
ATOM 1344 O O . LEU A 1 171 ? -7.711 2.781 9.282 1.00 95.38 171 LEU A O 1
ATOM 1348 N N . PHE A 1 172 ? -5.616 1.991 9.538 1.00 93.31 172 PHE A N 1
ATOM 1349 C CA . PHE A 1 172 ? -5.036 3.287 9.882 1.00 93.31 172 PHE A CA 1
ATOM 1350 C C . PHE A 1 172 ? -5.022 4.256 8.694 1.00 93.31 172 PHE A C 1
ATOM 1352 O O . PHE A 1 172 ? -5.377 5.424 8.816 1.00 93.31 172 PHE A O 1
ATOM 1359 N N . GLY A 1 173 ? -4.605 3.782 7.522 1.00 92.50 173 GLY A N 1
ATOM 1360 C CA . GLY A 1 173 ? -4.454 4.632 6.346 1.00 92.50 173 GLY A CA 1
ATOM 1361 C C . GLY A 1 173 ? -3.532 4.039 5.292 1.00 92.50 173 GLY A C 1
ATOM 1362 O O . GLY A 1 173 ? -3.118 2.882 5.384 1.00 92.50 173 GLY A O 1
ATOM 1363 N N . LYS A 1 174 ? -3.212 4.855 4.287 1.00 93.69 174 LYS A N 1
ATOM 1364 C CA . LYS A 1 174 ? -2.369 4.511 3.140 1.00 93.69 174 LYS A CA 1
ATOM 1365 C C . LYS A 1 174 ? -0.912 4.875 3.413 1.00 93.69 174 LYS A C 1
ATOM 1367 O O . LYS A 1 174 ? -0.600 6.049 3.653 1.00 93.69 174 LYS A O 1
ATOM 1372 N N . THR A 1 175 ? -0.019 3.891 3.372 1.00 91.06 175 THR A N 1
ATOM 1373 C CA . THR A 1 175 ? 1.416 4.101 3.598 1.00 91.06 175 THR A CA 1
ATOM 1374 C C . THR A 1 175 ? 2.091 4.756 2.401 1.00 91.06 175 THR A C 1
ATOM 1376 O O . THR A 1 175 ? 1.682 4.600 1.251 1.00 91.06 175 THR A O 1
ATOM 1379 N N . ASN A 1 176 ? 3.157 5.499 2.674 1.00 87.12 176 ASN A N 1
ATOM 1380 C CA . ASN A 1 176 ? 4.040 6.019 1.644 1.00 87.12 176 ASN A CA 1
ATOM 1381 C C . ASN A 1 176 ? 4.846 4.882 1.010 1.00 87.12 176 ASN A C 1
ATOM 1383 O O . ASN A 1 176 ? 5.217 3.905 1.659 1.00 87.12 176 ASN A O 1
ATOM 1387 N N . MET A 1 177 ? 5.149 5.026 -0.273 1.00 85.50 177 MET A N 1
ATOM 1388 C CA . MET A 1 177 ? 5.855 4.012 -1.042 1.00 85.50 177 MET A CA 1
ATOM 1389 C C . MET A 1 177 ? 6.590 4.628 -2.231 1.00 85.50 177 MET A C 1
ATOM 1391 O O . MET A 1 177 ? 6.352 5.780 -2.598 1.00 85.50 177 MET A O 1
ATOM 1395 N N . HIS A 1 178 ? 7.486 3.859 -2.852 1.00 85.06 178 HIS A N 1
ATOM 1396 C CA . HIS A 1 178 ? 8.031 4.248 -4.150 1.00 85.06 178 HIS A CA 1
ATOM 1397 C C . HIS A 1 178 ? 6.904 4.299 -5.182 1.00 85.06 178 HIS A C 1
ATOM 1399 O O . HIS A 1 178 ? 6.049 3.416 -5.193 1.00 85.06 178 HIS A O 1
ATOM 1405 N N . GLU A 1 179 ? 6.928 5.300 -6.058 1.00 88.62 179 GLU A N 1
ATOM 1406 C CA . GLU A 1 179 ? 5.948 5.440 -7.132 1.00 88.62 179 GLU A CA 1
ATOM 1407 C C . GLU A 1 179 ? 5.819 4.130 -7.931 1.00 88.62 179 GLU A C 1
ATOM 1409 O O . GLU A 1 179 ? 6.831 3.577 -8.380 1.00 88.62 179 GLU A O 1
ATOM 1414 N N . LEU A 1 180 ? 4.586 3.618 -8.028 1.00 89.12 180 LEU A N 1
ATOM 1415 C CA . LEU A 1 180 ? 4.178 2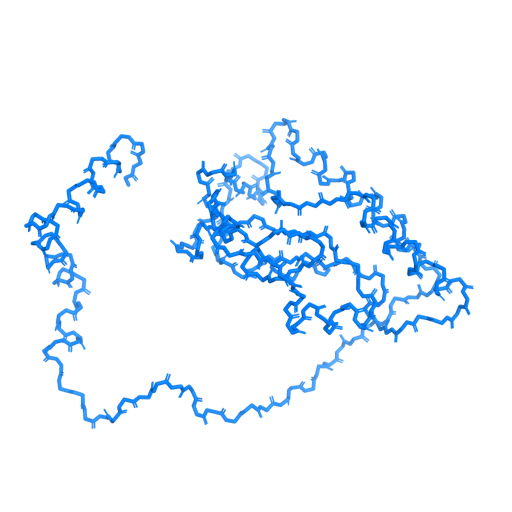.394 -8.736 1.00 89.12 180 LEU A CA 1
ATOM 1416 C C . LEU A 1 180 ? 5.021 1.155 -8.395 1.00 89.12 180 LEU A C 1
ATOM 1418 O O . LEU A 1 180 ? 5.297 0.319 -9.257 1.00 89.12 180 LEU A O 1
ATOM 1422 N N . GLY A 1 181 ? 5.571 1.118 -7.181 1.00 84.50 181 GLY A N 1
ATOM 1423 C CA . GLY A 1 181 ? 6.459 0.058 -6.722 1.00 84.50 181 GLY A CA 1
ATOM 1424 C C . GLY A 1 181 ? 7.748 -0.091 -7.531 1.00 84.50 181 GLY A C 1
ATOM 1425 O O . GLY A 1 181 ? 8.479 -1.066 -7.361 1.00 84.50 181 GLY A O 1
ATOM 1426 N N . SER A 1 182 ? 8.056 0.897 -8.374 1.00 83.38 182 SER A N 1
ATOM 1427 C CA . SER A 1 182 ? 9.121 0.876 -9.377 1.00 83.38 182 SER A CA 1
ATOM 1428 C C . SER A 1 182 ? 10.474 1.283 -8.794 1.00 83.38 182 SER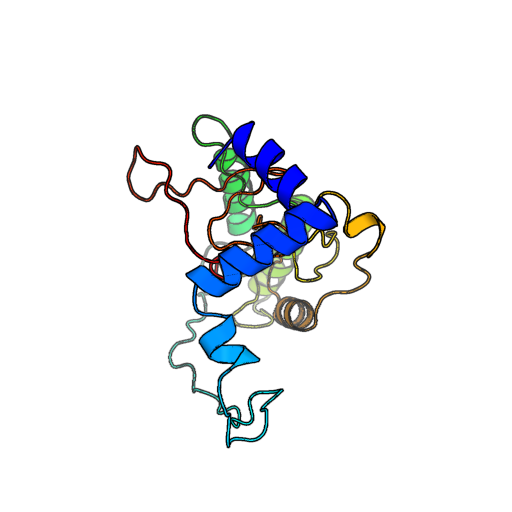 A C 1
ATOM 1430 O O . SER A 1 182 ? 11.225 2.066 -9.373 1.00 83.38 182 SER A O 1
ATOM 1432 N N . GLY A 1 183 ? 10.790 0.754 -7.615 1.00 76.06 183 GLY A N 1
ATOM 1433 C CA . GLY A 1 183 ? 12.055 0.992 -6.947 1.00 76.06 183 GLY A CA 1
ATOM 1434 C C . GLY A 1 183 ? 12.140 0.291 -5.602 1.00 76.06 183 GLY A C 1
ATOM 1435 O O . GLY A 1 183 ? 11.143 0.057 -4.926 1.00 76.06 183 GLY A O 1
ATOM 1436 N N . THR A 1 184 ? 13.368 -0.034 -5.210 1.00 70.06 184 THR A N 1
ATOM 1437 C CA . THR A 1 184 ? 13.653 -0.728 -3.949 1.00 70.06 184 THR A CA 1
ATOM 1438 C C . THR A 1 184 ? 14.047 0.222 -2.828 1.00 70.06 184 THR A C 1
ATOM 1440 O O . THR A 1 184 ? 14.017 -0.163 -1.673 1.00 70.06 184 THR A O 1
ATOM 1443 N N . ARG A 1 185 ? 14.390 1.477 -3.132 1.00 61.16 185 ARG A N 1
ATOM 1444 C CA . ARG A 1 185 ? 14.764 2.504 -2.147 1.00 61.16 185 ARG A CA 1
ATOM 1445 C C . ARG A 1 185 ? 13.576 3.441 -1.975 1.00 61.16 185 ARG A C 1
ATOM 1447 O O . ARG A 1 185 ? 13.191 4.024 -2.972 1.00 61.16 185 ARG A O 1
ATOM 1454 N N . ARG A 1 186 ? 12.999 3.604 -0.779 1.00 64.31 186 ARG A N 1
ATOM 1455 C CA . ARG A 1 186 ? 11.779 4.407 -0.487 1.00 64.31 186 ARG A CA 1
ATOM 1456 C C . ARG A 1 186 ? 11.919 5.923 -0.707 1.00 64.31 186 ARG A C 1
ATOM 1458 O O . ARG A 1 186 ? 11.758 6.743 0.196 1.00 64.31 186 ARG A O 1
ATOM 1465 N N . ILE A 1 187 ? 12.238 6.294 -1.936 1.00 73.31 187 ILE A N 1
ATOM 1466 C CA . ILE A 1 187 ? 12.411 7.654 -2.411 1.00 73.31 187 ILE A CA 1
ATOM 1467 C C . ILE A 1 187 ? 11.180 7.972 -3.243 1.00 73.31 187 ILE A C 1
ATOM 1469 O O . ILE A 1 187 ? 11.024 7.459 -4.346 1.00 73.31 187 ILE A O 1
ATOM 1473 N N . ASN A 1 188 ? 10.309 8.819 -2.704 1.00 80.62 188 ASN A N 1
ATOM 1474 C CA . ASN A 1 188 ? 9.169 9.333 -3.439 1.00 80.62 188 ASN A CA 1
ATOM 1475 C C . ASN A 1 188 ? 9.330 10.855 -3.620 1.00 80.62 188 ASN A C 1
ATOM 1477 O O . ASN A 1 188 ? 9.315 11.585 -2.624 1.00 80.62 188 ASN A O 1
ATOM 1481 N N . PRO A 1 189 ? 9.508 11.358 -4.859 1.00 82.12 189 PRO A N 1
ATOM 1482 C CA . PRO A 1 189 ? 9.686 12.788 -5.114 1.00 82.12 189 PRO A CA 1
ATOM 1483 C C . PRO A 1 189 ? 8.395 13.605 -4.940 1.00 82.12 189 PRO A C 1
ATOM 1485 O O . PRO A 1 189 ? 8.453 14.832 -4.879 1.00 82.12 189 PRO A O 1
ATOM 1488 N N . HIS A 1 190 ? 7.231 12.955 -4.888 1.00 82.94 190 HIS A N 1
ATOM 1489 C CA . HIS A 1 190 ? 5.923 13.599 -4.793 1.00 82.94 190 HIS A CA 1
ATOM 1490 C C . HIS A 1 190 ? 5.456 13.822 -3.364 1.00 82.94 190 HIS A C 1
ATOM 1492 O O . HIS A 1 190 ? 4.868 14.872 -3.085 1.00 82.94 190 HIS A O 1
ATOM 1498 N N . TYR A 1 191 ? 5.699 12.834 -2.509 1.00 78.06 191 TYR A N 1
ATOM 1499 C CA . TYR A 1 191 ? 5.351 12.868 -1.100 1.00 78.06 191 TYR A CA 1
ATOM 1500 C C . TYR A 1 191 ? 6.591 13.262 -0.305 1.00 78.06 191 TYR A C 1
ATOM 1502 O O . TYR A 1 191 ? 6.877 14.453 -0.215 1.00 78.06 191 TYR A O 1
ATOM 1510 N N . ARG A 1 192 ? 7.352 12.302 0.226 1.00 74.19 192 ARG A N 1
ATOM 1511 C CA . ARG A 1 192 ? 8.621 12.514 0.942 1.00 74.19 192 ARG A CA 1
ATOM 1512 C C . ARG A 1 192 ? 9.496 11.267 0.821 1.00 74.19 192 ARG A C 1
ATOM 1514 O O . ARG A 1 192 ? 8.998 10.171 0.563 1.00 74.19 192 ARG A O 1
ATOM 1521 N N . VAL A 1 193 ? 10.794 11.430 1.074 1.00 69.81 193 VAL A N 1
ATOM 1522 C CA . VAL A 1 193 ? 11.691 10.295 1.334 1.00 69.81 193 VAL A CA 1
ATOM 1523 C C . VAL A 1 193 ? 11.432 9.797 2.747 1.00 69.81 193 VAL A C 1
ATOM 1525 O O . VAL A 1 193 ? 11.483 10.582 3.697 1.00 69.81 193 VAL A O 1
ATOM 1528 N N . LEU A 1 194 ? 11.179 8.499 2.892 1.00 63.06 194 LEU A N 1
ATOM 1529 C CA . LEU A 1 194 ? 11.120 7.892 4.211 1.00 63.06 194 LEU A CA 1
ATOM 1530 C C . LEU A 1 194 ? 12.551 7.698 4.723 1.00 63.06 194 LEU A C 1
ATOM 1532 O O . LEU A 1 194 ? 13.278 6.832 4.241 1.00 63.06 194 LEU A O 1
ATOM 1536 N N . SER A 1 195 ? 12.962 8.538 5.671 1.00 57.34 195 SER A N 1
ATOM 1537 C CA . SER A 1 195 ? 14.257 8.419 6.343 1.00 57.34 195 SER A CA 1
ATOM 1538 C C . SER A 1 195 ? 14.078 7.559 7.590 1.00 57.34 195 SER A C 1
ATOM 1540 O O . SER A 1 195 ? 13.607 8.058 8.607 1.00 57.34 195 SER A O 1
ATOM 1542 N N . LEU A 1 196 ? 14.433 6.277 7.528 1.00 54.88 196 LEU A N 1
ATOM 1543 C CA . LEU A 1 196 ? 14.484 5.420 8.713 1.00 54.88 196 LEU A CA 1
ATOM 1544 C C . LEU A 1 196 ? 15.904 5.441 9.267 1.00 54.88 196 LEU A C 1
ATOM 1546 O O . LEU A 1 196 ? 16.843 4.899 8.688 1.00 54.88 196 LEU A O 1
ATOM 1550 N N . ASN A 1 197 ? 16.061 6.125 10.393 1.00 44.88 197 ASN A N 1
ATOM 1551 C CA . ASN A 1 197 ? 17.331 6.276 11.076 1.00 44.88 197 ASN A CA 1
ATOM 1552 C C . ASN A 1 197 ? 17.461 5.184 12.147 1.00 44.88 197 ASN A C 1
ATOM 1554 O O . ASN A 1 197 ? 17.111 5.411 13.300 1.00 44.88 197 ASN A O 1
ATOM 1558 N N . TRP A 1 198 ? 17.945 3.993 11.785 1.00 44.09 198 TRP A N 1
ATOM 1559 C CA . TRP A 1 198 ? 18.281 2.961 12.783 1.00 44.09 198 TRP A CA 1
ATOM 1560 C C . TRP A 1 198 ? 19.546 3.310 13.594 1.00 44.09 198 TRP A C 1
ATOM 1562 O O . TRP A 1 198 ? 19.859 2.635 14.571 1.00 44.09 198 TRP A O 1
ATOM 1572 N N . THR A 1 199 ? 20.246 4.394 13.236 1.00 34.84 199 THR A N 1
ATOM 1573 C CA . THR A 1 199 ? 21.503 4.817 13.861 1.00 34.84 199 THR A CA 1
ATOM 1574 C C . THR A 1 199 ? 21.511 6.330 14.022 1.00 34.84 199 THR A C 1
ATOM 1576 O O . THR A 1 199 ? 21.987 7.010 13.122 1.00 34.84 199 THR A O 1
ATOM 1579 N N . VAL A 1 200 ? 20.988 6.856 15.141 1.00 27.91 200 VAL A N 1
ATOM 1580 C CA . VAL A 1 200 ? 20.973 8.290 15.518 1.00 27.91 200 VAL A CA 1
ATOM 1581 C C . VAL A 1 200 ? 22.068 9.093 14.787 1.00 27.91 200 VAL A C 1
ATOM 1583 O O . VAL A 1 200 ? 23.222 9.102 15.204 1.00 27.91 200 VAL A O 1
ATOM 1586 N N . GLY A 1 201 ? 21.715 9.708 13.649 1.00 28.19 201 GLY A N 1
ATOM 1587 C CA . GLY A 1 201 ? 22.646 10.486 12.812 1.00 28.19 201 GLY A CA 1
ATOM 1588 C C . GLY A 1 201 ? 22.819 10.122 11.322 1.00 28.19 201 GLY A C 1
ATOM 1589 O O . GLY A 1 201 ? 23.532 10.859 10.646 1.00 28.19 201 GLY A O 1
ATOM 1590 N N . MET A 1 202 ? 22.172 9.090 10.753 1.00 26.59 202 MET A N 1
ATOM 1591 C CA . MET A 1 202 ? 22.246 8.799 9.298 1.00 26.59 202 MET A CA 1
ATOM 1592 C C . MET A 1 202 ? 20.884 8.516 8.636 1.00 26.59 202 MET A C 1
ATOM 1594 O O . MET A 1 202 ? 20.050 7.793 9.158 1.00 26.59 202 MET A O 1
ATOM 1598 N N . VAL A 1 203 ? 20.651 9.034 7.426 1.00 34.88 203 VAL A N 1
ATOM 1599 C CA . VAL A 1 203 ? 19.459 8.668 6.635 1.00 34.88 203 VAL A CA 1
ATOM 1600 C C . VAL A 1 203 ? 19.606 7.220 6.147 1.00 34.88 203 VAL A C 1
ATOM 1602 O O . VAL A 1 203 ? 20.311 6.966 5.172 1.00 34.88 203 VAL A O 1
ATOM 1605 N N . GLY A 1 204 ? 18.967 6.264 6.824 1.00 36.09 204 GLY A N 1
ATOM 1606 C CA . GLY A 1 204 ? 18.795 4.897 6.332 1.00 36.09 204 GLY A CA 1
ATOM 1607 C C . GLY A 1 204 ? 17.546 4.790 5.452 1.00 36.09 204 GLY A C 1
ATOM 1608 O O . GLY A 1 204 ? 16.520 5.414 5.724 1.00 36.09 204 GLY A O 1
ATOM 1609 N N . ILE A 1 205 ? 17.635 4.021 4.365 1.00 41.69 205 ILE A N 1
ATOM 1610 C CA . ILE A 1 205 ? 16.515 3.737 3.458 1.00 41.69 205 ILE A CA 1
ATOM 1611 C C . ILE A 1 205 ? 16.297 2.217 3.485 1.00 41.69 205 ILE A C 1
ATOM 1613 O O . ILE A 1 205 ? 17.173 1.503 2.990 1.00 41.69 205 ILE A O 1
ATOM 1617 N N . PRO A 1 206 ? 15.183 1.703 4.042 1.00 40.72 206 PRO A N 1
ATOM 1618 C CA . PRO A 1 206 ? 14.852 0.284 3.960 1.00 40.72 206 PRO A CA 1
ATOM 1619 C C . PRO A 1 206 ? 14.666 -0.117 2.499 1.00 40.72 206 PRO A C 1
ATOM 1621 O O . PRO A 1 206 ? 14.124 0.655 1.696 1.00 40.72 206 PRO A O 1
ATOM 1624 N N . ALA A 1 207 ? 15.151 -1.306 2.157 1.00 35.16 207 ALA A N 1
ATOM 1625 C CA . ALA A 1 207 ? 15.118 -1.824 0.805 1.00 35.16 207 ALA A CA 1
ATOM 1626 C C . ALA A 1 207 ? 13.899 -2.740 0.617 1.00 35.16 207 ALA A C 1
ATOM 1628 O O . ALA A 1 207 ? 14.000 -3.932 0.854 1.00 35.16 207 ALA A O 1
ATOM 1629 N N . GLY A 1 208 ? 12.765 -2.215 0.145 1.00 39.84 208 GLY A N 1
ATOM 1630 C CA . GLY A 1 208 ? 11.604 -3.058 -0.154 1.00 39.84 208 GLY A CA 1
ATOM 1631 C C . GLY A 1 208 ? 10.278 -2.310 -0.244 1.00 39.84 208 GLY A C 1
ATOM 1632 O O . GLY A 1 208 ? 9.947 -1.462 0.590 1.00 39.84 208 GLY A O 1
ATOM 1633 N N . THR A 1 209 ? 9.486 -2.648 -1.263 1.00 41.31 209 THR A N 1
ATOM 1634 C CA . THR A 1 209 ? 8.174 -2.041 -1.522 1.00 41.31 209 THR A CA 1
ATOM 1635 C C . THR A 1 209 ? 7.072 -2.606 -0.619 1.00 41.31 209 THR A C 1
ATOM 1637 O O . THR A 1 209 ? 6.047 -1.961 -0.452 1.00 41.31 209 THR A O 1
ATOM 1640 N N . VAL A 1 210 ? 7.250 -3.802 -0.050 1.00 43.81 210 VAL A N 1
ATOM 1641 C CA . VAL A 1 210 ? 6.232 -4.523 0.746 1.00 43.81 210 VAL A CA 1
ATOM 1642 C C . VAL A 1 210 ? 6.522 -4.580 2.247 1.00 43.81 210 VAL A C 1
ATOM 1644 O O . VAL A 1 210 ? 5.610 -4.866 3.012 1.00 43.81 210 VAL A O 1
ATOM 1647 N N . GLU A 1 211 ? 7.739 -4.242 2.683 1.00 41.28 211 GLU A N 1
ATOM 1648 C CA . GLU A 1 211 ? 8.187 -4.411 4.079 1.00 41.28 211 GLU A CA 1
ATOM 1649 C C . GLU A 1 211 ? 7.475 -3.512 5.117 1.00 41.28 211 GLU A C 1
ATOM 1651 O O . GLU A 1 211 ? 7.733 -3.653 6.301 1.00 41.28 211 GLU A O 1
ATOM 1656 N N . ASP A 1 212 ? 6.555 -2.628 4.704 1.00 44.62 212 ASP A N 1
ATOM 1657 C CA . ASP A 1 212 ? 5.766 -1.759 5.606 1.00 44.62 212 ASP A CA 1
ATOM 1658 C C . ASP A 1 212 ? 4.250 -2.011 5.558 1.00 44.62 212 ASP A C 1
ATOM 1660 O O . ASP A 1 212 ? 3.490 -1.321 6.233 1.00 44.62 212 ASP A O 1
ATOM 1664 N N . ALA A 1 213 ? 3.772 -2.945 4.728 1.00 42.03 213 ALA A N 1
ATOM 1665 C CA . ALA A 1 213 ? 2.331 -3.176 4.561 1.00 42.03 213 ALA A CA 1
ATOM 1666 C C . ALA A 1 213 ? 1.694 -3.958 5.729 1.00 42.03 213 ALA A C 1
ATOM 1668 O O . ALA A 1 213 ? 0.481 -4.129 5.759 1.00 42.03 213 ALA A O 1
ATOM 1669 N N . LEU A 1 214 ? 2.507 -4.442 6.668 1.00 39.25 214 LEU A N 1
ATOM 1670 C CA . LEU A 1 214 ? 2.093 -5.159 7.871 1.00 39.25 214 LEU A CA 1
ATOM 1671 C C . LEU A 1 214 ? 2.925 -4.628 9.039 1.00 39.25 214 LEU A C 1
ATOM 1673 O O . LEU A 1 214 ? 3.883 -5.255 9.477 1.00 39.25 214 LEU A O 1
ATOM 1677 N N . ILE A 1 215 ? 2.590 -3.425 9.499 1.00 35.22 215 ILE A N 1
ATOM 1678 C CA . ILE A 1 215 ? 2.977 -3.004 10.844 1.00 35.22 215 ILE A CA 1
ATOM 1679 C C . ILE A 1 215 ? 1.833 -3.461 11.748 1.00 35.22 215 ILE A C 1
ATOM 1681 O O . ILE A 1 215 ? 0.807 -2.787 11.818 1.00 35.22 215 ILE A O 1
ATOM 1685 N N . THR A 1 216 ? 1.987 -4.655 12.317 1.00 27.28 216 THR A N 1
ATOM 1686 C CA . THR A 1 216 ? 1.243 -5.139 13.492 1.00 27.28 216 THR A CA 1
ATOM 1687 C C . THR A 1 216 ? 1.966 -4.722 14.758 1.00 27.28 216 THR A C 1
ATOM 1689 O O . THR A 1 216 ? 3.210 -4.883 14.769 1.00 27.28 216 THR A O 1
#

Radius of gyration: 22.27 Å; chains: 1; bounding box: 45×45×62 Å

pLDDT: mean 83.91, std 17.65, range [26.59, 97.88]

InterPro domains:
  IPR000120 Amidase [PTHR11895] (65-195)
  IPR023631 Amidase signature domain [PF01425] (100-190)
  IPR036928 Amidase signature (AS) superfamily [G3DSA:3.90.1300.10] (61-201)
  IPR036928 Amidase signature (AS) superfamily [SSF75304] (70-213)

Sequence (216 aa):
MTGILIKIFTLFLECPIIGTLLLYILKGNNLIHMLITNADLEESPLYVPLHHFKDIEEKEVESLDSSLSPPEKVAERFITAVDESGKPPIQMGFFIHYNGDDILRQANESTMRYQKGKPISVLDGNLVAIKDEIDCLPYPTTGGTKWLHNERHCTDDACCVKHLRLCGAVLFGKTNMHELGSGTRRINPHYRVLSLNWTVGMVGIPAGTVEDALIT

Organism: Lupinus angustifolius (NCBI:txid3871)

Secondary structure (DSSP, 8-state):
--THHHHHHHHHHHSHHHHHHHHHHHHHHTTHIIIIIS----SPP-SS--PPP--------PPPPTTS--HHHHHHHHHHHHHHHTSTTT----EEEE-HHHHHHHHHHHHHHHHTT--SSTTTT-EEEEETTS-BTTB---TT-SSHHHHS---S--HHHHHHHHTT-EEEEEEP-SGGG--SB---SSS----B-SSTTS-B--B-SSTTS---

Foldseek 3Di:
DDDPVVVVVVVQLPDPPSVVVVVVVVCVVVCVCVVPVVDDDPDDDDPDDPDDDDDDPPDDLDADDLPDDQLLVVLVVVVVVQVVCCDPDRNAQFAPDFDSVLLNVLSVVLSVCSVVVHQQASQASAEFEAELCFQDPPDFRQQLHPPVCVVDPRPDGHPVNVVSVSNNHRYGHHTQFDRNQPAQFRQRPVGHHRQDCPDVPDRDTGGGRCPRRGPD

=== Feature glossary ===
Legend for the data blocks above and below:

— What the protein is —

The amino-acid sequence is the protein's primary structure: the linear order of residues from the N-terminus to the C-terminus, written in one-letter code. Everything else here — the 3D coordinates, the secondary structure, the domain annotations — is ultimately a consequence of this string.

Functional annotations link the protein to curated databases. InterPro entries identify conserved domains and families by matching the sequence against member-database signatures (Pfam, PROSITE, CDD, …). Gene Ontology (GO) terms describe molecular function, biological process, and cellular component in a controlled vocabulary. CATH places the structure in a hierarchical fold classification (Class/Architecture/Topology/Homologous-superfamily). The organism is the source species.

— Where its atoms are —

Atomic coordinates in PDBx/mmCIF format — the same representation the Protein Data Bank distributes. Each line of the _atom_site loop places one backbone atom in Cartesian space (units: ångströms, origin: arbitrary).

The six renders are orthographic views along the three Cartesian axes in both directions. Representation (cartoon, sticks, or surface) and color scheme (sequence-rainbow or by-chain) vary across proteins so the training set covers all the common visualization conventions.

— Local backbone conformation —

Eight-state secondary structure (DSSP): H is the canonical α-helix, G the tighter 3₁₀-helix, I the wider π-helix; E/B are β-structure, T and S are turns and bends, and '-' is everything else. DSSP derives these from the pattern of main-chain N–H···O=C hydrogen bonds, not from the sequence.

Three-state secondary structure (P-SEA) collapses the eight DSSP classes into helix (a), strand (b), and coil (c). P-SEA assigns these from Cα geometry alone — distances and angles — without requiring backbone oxygens, so it works on any Cα trace.

φ (phi) and ψ (psi) are the two rotatable backbone dihedrals per residue: φ is the C(i-1)–N–Cα–C torsion, ψ is the N–Cα–C–N(i+1) torsion, both in degrees on (−180°, 180°]. α-helical residues cluster near (−60°, −45°); β-strand residues near (−120°, +130°). A Ramachandran plot is simply a scatter of (φ, ψ) for every residue.

— Global shape and packing —

The geometric summary reports three shape descriptors. Rg (radius of gyration) measures how spread out the Cα atoms are about their centre of mass; compact globular proteins have small Rg, elongated or unfolded ones large. Cα contacts (<8 Å, |i−j|>4) count long-range residue pairs in spatial proximity — high for tightly packed folds, near zero for rods or random coil. The bounding-box extents give the protein's footprint along x, y, z in Å.

SASA measures how much of the protein is reachable by solvent. It is computed by rolling a water-sized probe over the atomic surface and summing the exposed area (Å²). Per-residue SASA distinguishes core (buried, low SASA) from surface (exposed, high SASA) residues; total SASA is a whole-molecule size measure.

Plot images: a contact map (which residues are close in 3D, as an N×N binary image), a Ramachandran scatter (backbone torsion angles, revealing secondary-structure composition at a glance), and — for AlphaFold structures — a PAE heatmap (pairwise prediction confidence).

— Structural neighborhood —

A 3Di character summarizes, for each residue, the relative orientation of the Cα frame of its nearest spatial neighbor. Because it encodes fold topology rather than chemistry, 3Di alignments detect remote structural similarity that sequence alignment misses.

The Foldseek neighbor list gives the closest experimentally determined structures in the PDB, ranked by structural alignment. TM-score near 1 means near-identical fold; near 0.3 means only rough topology match. This is how one finds what a novel AlphaFold prediction most resembles in the solved-structure universe.

— Confidence and disorder —

For AlphaFold models, the B-factor field carries pLDDT — the model's own estimate of local accuracy on a 0–100 scale. Regions with pLDDT<50 should be treated as essentially unmodeled; they often correspond to intrinsically disordered segments.

Crystallographic B-factors measure how much each atom's electron density is smeared out, in Å². They rise in mobile loops and surface residues and fall in the buried interior. In AlphaFold models this column is repurposed to hold pLDDT instead.

Predicted Aligned Error (PAE) is an AlphaFold confidence matrix: entry (i, j) is the expected error in the position of residue j, in ångströms, when the prediction is superimposed on the true structure at residue i. Low PAE within a block of residues means that block is internally rigid and well-predicted; high PAE between two blocks means their relative placement is uncertain even if each block individually is confident.